Protein AF-A0A927U5L1-F1 (afdb_monomer)

Radius of gyration: 17.07 Å; Cα contacts (8 Å, |Δi|>4): 334; chains: 1; bounding box: 41×48×50 Å

pLDDT: mean 84.65, std 15.91, range [38.69, 98.38]

Structure (mmCIF, N/CA/C/O backbone):
data_AF-A0A927U5L1-F1
#
_entry.id   AF-A0A927U5L1-F1
#
loop_
_atom_site.group_PDB
_atom_site.id
_atom_site.type_symbol
_atom_site.label_atom_id
_atom_site.label_alt_id
_atom_site.label_comp_id
_atom_site.label_asym_id
_atom_site.label_entity_id
_atom_site.label_seq_id
_atom_site.pdbx_PDB_ins_code
_atom_site.Cartn_x
_atom_site.Cartn_y
_atom_site.Cartn_z
_atom_site.occupancy
_atom_site.B_iso_or_equiv
_atom_site.auth_seq_id
_atom_site.auth_comp_id
_atom_site.auth_asym_id
_atom_site.auth_atom_id
_atom_site.pdbx_PDB_model_num
ATOM 1 N N . MET A 1 1 ? -3.281 32.795 28.942 1.00 60.28 1 MET A N 1
ATOM 2 C CA . MET A 1 1 ? -2.723 31.434 29.068 1.00 60.28 1 MET A CA 1
ATOM 3 C C . MET A 1 1 ? -3.018 30.729 27.765 1.00 60.28 1 MET A C 1
ATOM 5 O O . MET A 1 1 ? -4.189 30.581 27.444 1.00 60.28 1 MET A O 1
ATOM 9 N N . GLU A 1 2 ? -1.992 30.402 26.984 1.00 75.38 2 GLU A N 1
ATOM 10 C CA . GLU A 1 2 ? -2.183 29.565 25.798 1.00 75.38 2 GLU A CA 1
ATOM 11 C C . GLU A 1 2 ? -2.487 28.136 26.247 1.00 75.38 2 GLU A C 1
ATOM 13 O O . GLU A 1 2 ? -1.853 27.613 27.165 1.00 75.38 2 GLU A O 1
ATOM 18 N N . ALA A 1 3 ? -3.514 27.534 25.652 1.00 82.12 3 ALA A N 1
ATOM 19 C CA . ALA A 1 3 ? -3.910 26.175 25.974 1.00 82.12 3 ALA A CA 1
ATOM 20 C C . ALA A 1 3 ? -2.865 25.183 25.443 1.00 82.12 3 ALA A C 1
ATOM 22 O O . ALA A 1 3 ? -2.484 25.237 24.272 1.00 82.12 3 ALA A O 1
ATOM 23 N N . LEU A 1 4 ? -2.431 24.255 26.297 1.00 90.06 4 LEU A N 1
ATOM 24 C CA . LEU A 1 4 ? -1.576 23.142 25.897 1.00 90.06 4 LEU A CA 1
ATOM 25 C C . LEU A 1 4 ? -2.364 22.196 24.978 1.00 90.06 4 LEU A C 1
ATOM 27 O O . LEU A 1 4 ? -3.451 21.743 25.340 1.00 90.06 4 LEU A O 1
ATOM 31 N N . LYS A 1 5 ? -1.805 21.863 23.813 1.00 88.25 5 LYS A N 1
ATOM 32 C CA . LYS A 1 5 ? -2.343 20.815 22.936 1.00 88.25 5 LYS A CA 1
ATOM 33 C C . LYS A 1 5 ? -1.712 19.469 23.297 1.00 88.25 5 LYS A C 1
ATOM 35 O O . LYS A 1 5 ? -0.499 19.384 23.459 1.00 88.25 5 LYS A O 1
ATOM 40 N N . ILE A 1 6 ? -2.538 18.432 23.419 1.00 89.75 6 ILE A N 1
ATOM 41 C CA . ILE A 1 6 ? -2.125 17.055 23.724 1.00 89.75 6 ILE A CA 1
ATOM 42 C C . ILE A 1 6 ? -2.652 16.146 22.611 1.00 89.75 6 ILE A C 1
ATOM 44 O O . ILE A 1 6 ? -3.822 16.249 22.250 1.00 89.75 6 ILE A O 1
ATOM 48 N N . THR A 1 7 ? -1.811 15.231 22.130 1.00 86.50 7 THR A N 1
ATOM 49 C CA . THR A 1 7 ? -2.196 14.137 21.226 1.00 86.50 7 THR A CA 1
ATOM 50 C C . THR A 1 7 ? -2.099 12.817 21.984 1.00 86.50 7 THR A C 1
ATOM 52 O O . THR A 1 7 ? -1.142 12.607 22.729 1.00 86.50 7 THR A O 1
ATOM 55 N N . ARG A 1 8 ? -3.090 11.937 21.825 1.00 88.56 8 ARG A N 1
ATOM 56 C CA . ARG A 1 8 ? -3.115 10.600 22.430 1.00 88.56 8 ARG A CA 1
ATOM 57 C C . ARG A 1 8 ? -3.410 9.559 21.361 1.00 88.56 8 ARG A C 1
ATOM 59 O O . ARG A 1 8 ? -4.244 9.810 20.499 1.00 88.56 8 ARG A O 1
ATOM 66 N N . THR A 1 9 ? -2.767 8.407 21.480 1.00 89.31 9 THR A N 1
ATOM 67 C CA . THR A 1 9 ? -3.106 7.196 20.727 1.00 89.31 9 THR A CA 1
ATOM 68 C C . THR A 1 9 ? -4.025 6.337 21.590 1.00 89.31 9 THR A C 1
ATOM 70 O O . THR A 1 9 ? -3.800 6.228 22.798 1.00 89.31 9 THR A O 1
ATOM 73 N N . ILE A 1 10 ? -5.069 5.768 20.990 1.00 90.00 10 ILE A N 1
ATOM 74 C CA . ILE A 1 10 ? -6.035 4.883 21.649 1.00 90.00 10 ILE A CA 1
ATOM 75 C C . ILE A 1 10 ? -6.100 3.597 20.828 1.00 90.00 10 ILE A C 1
ATOM 77 O O . ILE A 1 10 ? -6.181 3.663 19.606 1.00 90.00 10 ILE A O 1
ATOM 81 N N . GLU A 1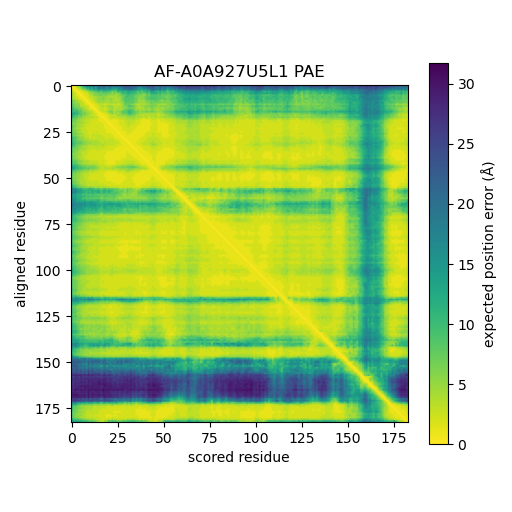 11 ? -6.070 2.448 21.498 1.00 90.00 11 GLU A N 1
ATOM 82 C CA . GLU A 1 11 ? -6.351 1.151 20.882 1.00 90.00 11 GLU A CA 1
ATOM 83 C C . GLU A 1 11 ? -7.800 0.765 21.178 1.00 90.00 11 GLU A C 1
ATOM 85 O O . GLU A 1 11 ? -8.250 0.826 22.326 1.00 90.00 11 GLU A O 1
ATOM 90 N N . GLN A 1 12 ? -8.537 0.386 20.137 1.00 91.00 12 GLN A N 1
ATOM 91 C CA . GLN A 1 12 ? -9.943 0.017 20.224 1.00 91.00 12 GLN A CA 1
ATOM 92 C C . GLN A 1 12 ? -10.221 -1.189 19.326 1.00 91.00 12 GLN A C 1
ATOM 94 O O . GLN A 1 12 ? -9.701 -1.287 18.218 1.00 91.00 12 GLN A O 1
ATOM 99 N N . SER A 1 13 ? -11.081 -2.092 19.795 1.00 89.69 13 SER A N 1
ATOM 100 C CA . SER A 1 13 ? -11.652 -3.144 18.957 1.00 89.69 13 SER A CA 1
ATOM 101 C C . SER A 1 13 ? -12.825 -2.590 18.153 1.00 89.69 13 SER A C 1
ATOM 103 O O . SER A 1 13 ? -13.780 -2.067 18.731 1.00 89.69 13 SER A O 1
ATOM 105 N N . VAL A 1 14 ? -12.753 -2.737 16.836 1.00 88.00 14 VAL A N 1
ATOM 106 C CA . VAL A 1 14 ? -13.857 -2.481 15.904 1.00 88.00 14 VAL A CA 1
ATOM 107 C C . VAL A 1 14 ? -14.355 -3.809 15.349 1.00 88.00 14 VAL A C 1
ATOM 109 O O . VAL A 1 14 ? -13.587 -4.767 15.252 1.00 88.00 14 VAL A O 1
ATOM 112 N N . ASN A 1 15 ? -15.641 -3.887 15.014 1.00 85.12 15 ASN A N 1
ATOM 113 C CA . ASN A 1 15 ? -16.241 -5.110 14.474 1.00 85.12 15 ASN A CA 1
ATOM 114 C C . ASN A 1 15 ? -16.414 -5.042 12.954 1.00 85.12 15 ASN A C 1
ATOM 116 O O . ASN A 1 15 ? -16.667 -6.067 12.322 1.00 85.12 15 ASN A O 1
ATOM 120 N N . ASN A 1 16 ? -16.309 -3.847 12.366 1.00 85.94 16 ASN A N 1
ATOM 121 C CA . ASN A 1 16 ? -16.484 -3.626 10.938 1.00 85.94 16 ASN A CA 1
ATOM 122 C C . ASN A 1 16 ? -15.523 -2.545 10.408 1.00 85.94 16 ASN A C 1
ATOM 124 O O . ASN A 1 16 ? -15.222 -1.575 11.102 1.00 85.94 16 ASN A O 1
ATOM 128 N N . MET A 1 17 ? -15.081 -2.692 9.154 1.00 88.75 17 MET A N 1
ATOM 129 C CA . MET A 1 17 ? -14.211 -1.724 8.472 1.00 88.75 17 MET A CA 1
ATOM 130 C C . MET A 1 17 ? -14.850 -0.332 8.341 1.00 88.75 17 MET A C 1
ATOM 132 O O . MET A 1 17 ? -14.138 0.663 8.372 1.00 88.75 17 MET A O 1
ATOM 136 N N . SER A 1 18 ? -16.179 -0.222 8.274 1.00 88.94 18 SER A N 1
ATOM 137 C CA . SER A 1 18 ? -16.905 1.061 8.253 1.00 88.94 18 SER A CA 1
ATOM 138 C C . SER A 1 18 ? -16.707 1.937 9.489 1.00 88.94 18 SER A C 1
ATOM 140 O O . SER A 1 18 ? -16.914 3.152 9.411 1.00 88.94 18 SER A O 1
ATOM 142 N N . GLU A 1 19 ? -16.276 1.359 10.611 1.00 93.19 19 GLU A N 1
ATOM 143 C CA . GLU A 1 19 ? -15.934 2.114 11.818 1.00 93.19 19 GLU A CA 1
ATOM 144 C C . GLU A 1 19 ? -14.590 2.847 11.683 1.00 93.19 19 GLU A C 1
ATOM 146 O O . GLU A 1 19 ? -14.341 3.791 12.433 1.00 93.19 19 GLU A O 1
ATOM 151 N N . LEU A 1 20 ? -13.752 2.447 10.718 1.00 94.94 20 LEU A N 1
ATOM 152 C CA . LEU A 1 20 ? -12.445 3.047 10.486 1.00 94.94 20 LEU A CA 1
ATOM 153 C C . LEU A 1 20 ? -12.563 4.482 9.969 1.00 94.94 20 LEU A C 1
ATOM 155 O O . LEU A 1 20 ? -13.404 4.821 9.123 1.00 94.94 20 LEU A O 1
ATOM 159 N N . GLN A 1 21 ? -11.650 5.305 10.465 1.00 95.00 21 GLN A N 1
ATOM 160 C CA . GLN A 1 21 ? -11.499 6.713 10.148 1.00 95.00 21 GLN A CA 1
ATOM 161 C C . GLN A 1 21 ? -10.123 6.977 9.544 1.00 95.00 21 GLN A C 1
ATOM 163 O O . GLN A 1 21 ? -9.164 6.227 9.727 1.00 95.00 21 GLN A O 1
ATOM 168 N N . GLN A 1 22 ? -10.019 8.082 8.811 1.00 96.75 22 GLN A N 1
ATOM 169 C CA . GLN A 1 22 ? -8.752 8.523 8.247 1.00 96.75 22 GLN A CA 1
ATOM 170 C C . GLN A 1 22 ? -7.690 8.700 9.342 1.00 96.75 22 GLN A C 1
ATOM 172 O O . GLN A 1 22 ? -7.908 9.401 10.329 1.00 96.75 22 GLN A O 1
ATOM 177 N N . GLY A 1 23 ? -6.521 8.094 9.133 1.00 95.75 23 GLY A N 1
ATOM 178 C CA . GLY A 1 23 ? -5.404 8.092 10.073 1.00 95.75 23 GLY A CA 1
ATOM 179 C C . GLY A 1 23 ? -5.381 6.913 11.048 1.00 95.75 23 GLY A C 1
ATOM 180 O O . GLY A 1 23 ? -4.353 6.733 11.708 1.00 95.75 23 GLY A O 1
ATOM 181 N N . ASP A 1 24 ? -6.440 6.098 11.114 1.00 96.62 24 ASP A N 1
ATOM 182 C CA . ASP A 1 24 ? -6.424 4.854 11.887 1.00 96.62 24 ASP A CA 1
ATOM 183 C C . ASP A 1 24 ? -5.355 3.901 11.353 1.00 96.62 24 ASP A C 1
ATOM 185 O O . ASP A 1 24 ? -5.042 3.878 10.158 1.00 96.62 24 ASP A O 1
ATOM 189 N N . ARG A 1 25 ? -4.788 3.101 12.257 1.00 96.38 25 ARG A N 1
ATOM 190 C CA . ARG A 1 25 ? -3.794 2.080 11.933 1.00 96.38 25 ARG A CA 1
A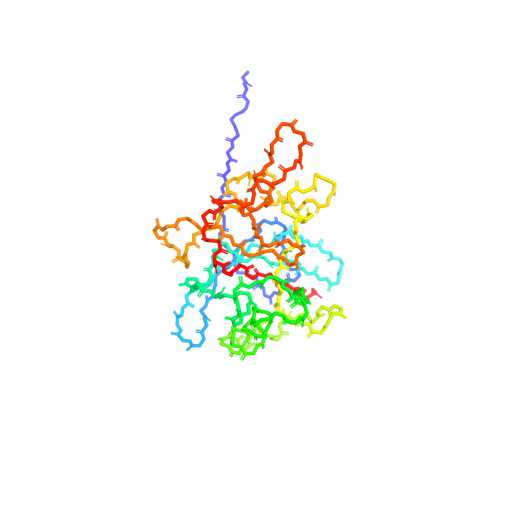TOM 191 C C . ARG A 1 25 ? -4.169 0.761 12.564 1.00 96.38 25 ARG A C 1
ATOM 193 O O . ARG A 1 25 ? -4.617 0.724 13.707 1.00 96.38 25 ARG A O 1
ATOM 200 N N . PHE A 1 26 ? -3.925 -0.315 11.835 1.00 95.81 26 PHE A N 1
ATOM 201 C CA . PHE A 1 26 ? -4.055 -1.662 12.364 1.00 95.81 26 PHE A CA 1
ATOM 202 C C . PHE A 1 26 ? -2.988 -2.565 11.762 1.00 95.81 26 PHE A C 1
ATOM 204 O O . PHE A 1 26 ? -2.537 -2.365 10.631 1.00 95.81 26 PHE A O 1
ATOM 211 N N . ALA A 1 27 ? -2.588 -3.555 12.552 1.00 96.44 27 ALA A N 1
ATOM 212 C CA . ALA A 1 27 ? -1.589 -4.534 12.178 1.00 96.44 27 ALA A CA 1
ATOM 213 C C . ALA A 1 27 ? -2.202 -5.930 12.110 1.00 96.44 27 ALA A C 1
ATOM 215 O O . ALA A 1 27 ? -3.154 -6.250 12.824 1.00 96.44 27 ALA A O 1
ATOM 216 N N . PHE A 1 28 ? -1.638 -6.766 11.253 1.00 96.44 28 PHE A N 1
ATOM 217 C CA . PHE A 1 28 ? -2.031 -8.155 11.086 1.00 96.44 28 PHE A CA 1
ATOM 218 C C . PHE A 1 28 ? -0.833 -8.998 10.666 1.00 96.44 28 PHE A C 1
ATOM 220 O O . PHE A 1 28 ? 0.206 -8.468 10.281 1.00 96.44 28 PHE A O 1
ATOM 227 N N . GLN A 1 29 ? -0.973 -10.317 10.756 1.00 97.69 29 GLN A N 1
ATOM 228 C CA . GLN A 1 29 ? 0.028 -11.249 10.253 1.00 97.69 29 GLN A CA 1
ATOM 229 C C . GLN A 1 29 ? -0.469 -11.914 8.974 1.00 97.69 29 GLN A C 1
ATOM 231 O O . GLN A 1 29 ? -1.656 -12.232 8.861 1.00 97.69 29 GLN A O 1
ATOM 236 N N . ASP A 1 30 ? 0.438 -12.095 8.019 1.00 96.44 30 ASP A N 1
ATOM 237 C CA . ASP A 1 30 ? 0.210 -12.986 6.884 1.00 96.44 30 ASP A CA 1
ATOM 238 C C . ASP A 1 30 ? 0.335 -14.461 7.308 1.00 96.44 30 ASP A C 1
ATOM 240 O O . ASP A 1 30 ? 0.658 -14.778 8.458 1.00 96.44 30 ASP A O 1
ATOM 244 N N . ILE A 1 31 ? 0.040 -15.381 6.388 1.00 96.88 31 ILE A N 1
ATOM 245 C CA . ILE A 1 31 ? 0.106 -16.827 6.655 1.00 96.88 31 ILE A CA 1
ATOM 246 C C . ILE A 1 31 ? 1.526 -17.328 6.958 1.00 96.88 31 ILE A C 1
ATOM 248 O O . ILE A 1 31 ? 1.670 -18.400 7.546 1.00 96.88 31 ILE A O 1
ATOM 252 N N . ASP A 1 32 ? 2.550 -16.558 6.586 1.00 94.19 32 ASP A N 1
ATOM 253 C CA . ASP A 1 32 ? 3.961 -16.866 6.823 1.00 94.19 32 ASP A CA 1
ATOM 254 C C . ASP A 1 32 ? 4.465 -16.271 8.155 1.00 94.19 32 ASP A C 1
ATOM 256 O O . ASP A 1 32 ? 5.597 -16.517 8.574 1.00 94.19 32 ASP A O 1
ATOM 260 N N . GLY A 1 33 ? 3.606 -15.535 8.870 1.00 95.19 33 GLY A N 1
ATOM 261 C CA . GLY A 1 33 ? 3.891 -14.929 10.168 1.00 95.19 33 GLY A CA 1
ATOM 262 C C . GLY A 1 33 ? 4.559 -13.554 10.093 1.00 95.19 33 GLY A C 1
ATOM 263 O O . GLY A 1 33 ? 4.913 -12.998 11.140 1.00 95.19 33 GLY A O 1
ATOM 264 N N . ASN A 1 34 ? 4.715 -12.969 8.901 1.00 94.19 34 ASN A N 1
ATOM 265 C CA . ASN A 1 34 ? 5.222 -11.606 8.773 1.00 94.19 34 ASN A CA 1
ATOM 266 C C . ASN A 1 34 ? 4.150 -10.621 9.226 1.00 94.19 34 ASN A C 1
ATOM 268 O O . ASN A 1 34 ? 2.965 -10.769 8.925 1.00 94.19 34 ASN A O 1
ATOM 272 N N . THR A 1 35 ? 4.571 -9.601 9.970 1.00 96.75 35 THR A N 1
ATOM 273 C CA . THR A 1 35 ? 3.660 -8.553 10.434 1.00 96.75 35 THR A CA 1
ATOM 274 C C . THR A 1 35 ? 3.551 -7.462 9.383 1.00 96.75 35 THR A C 1
ATOM 276 O O . THR A 1 35 ? 4.564 -6.955 8.916 1.00 96.75 35 THR A O 1
ATOM 279 N N . HIS A 1 36 ? 2.319 -7.079 9.080 1.00 96.81 36 HIS A N 1
ATOM 280 C CA . HIS A 1 36 ? 1.945 -5.961 8.227 1.00 96.81 36 HIS A CA 1
ATOM 281 C C . HIS A 1 36 ? 1.202 -4.931 9.074 1.00 96.81 36 HIS A C 1
ATOM 283 O O . HIS A 1 36 ? 0.514 -5.279 10.029 1.00 96.81 36 HIS A O 1
ATOM 289 N N . GLU A 1 37 ? 1.326 -3.658 8.725 1.00 97.56 37 GLU A N 1
ATOM 290 C CA . GLU A 1 37 ? 0.633 -2.537 9.353 1.00 97.56 37 GLU A CA 1
ATOM 291 C C . GLU A 1 37 ? 0.212 -1.603 8.230 1.00 97.56 37 GLU A C 1
ATOM 293 O O . GLU A 1 37 ? 1.018 -1.247 7.363 1.00 97.56 37 GLU A O 1
ATOM 298 N N . VAL A 1 38 ? -1.055 -1.210 8.259 1.00 98.06 38 VAL A N 1
ATOM 299 C CA . VAL A 1 38 ? -1.635 -0.295 7.285 1.00 98.06 38 VAL A CA 1
ATOM 300 C C . VAL A 1 38 ? -2.199 0.930 7.988 1.00 98.06 38 VAL A C 1
ATOM 302 O O . VAL A 1 38 ? -2.631 0.864 9.137 1.00 98.06 38 VAL A O 1
ATOM 305 N N . GLU A 1 39 ? -2.183 2.057 7.287 1.00 98.06 39 GLU A N 1
ATOM 306 C CA . GLU A 1 39 ? -2.835 3.297 7.691 1.00 98.06 39 GLU A CA 1
ATOM 307 C C . GLU A 1 39 ? -4.001 3.589 6.747 1.00 98.06 39 GLU A C 1
ATOM 309 O O . GLU A 1 39 ? -3.866 3.475 5.526 1.00 98.06 39 GLU A O 1
ATOM 314 N N . VAL A 1 40 ? -5.134 4.001 7.309 1.00 98.00 40 VAL A N 1
ATOM 315 C CA . VAL A 1 40 ? -6.288 4.478 6.549 1.00 98.00 40 VAL A CA 1
ATOM 316 C C . VAL A 1 40 ? -5.955 5.838 5.945 1.00 98.00 40 VAL A C 1
ATOM 318 O O . VAL A 1 40 ? -5.917 6.855 6.640 1.00 98.00 40 VAL A O 1
ATOM 321 N N . ALA A 1 41 ? -5.701 5.858 4.641 1.00 97.62 41 ALA A N 1
ATOM 322 C CA . ALA A 1 41 ? -5.309 7.059 3.917 1.00 97.62 41 ALA A CA 1
ATOM 323 C C . ALA A 1 41 ? -6.511 7.944 3.576 1.00 97.62 41 ALA A C 1
ATOM 325 O O . ALA A 1 41 ? -6.414 9.162 3.727 1.00 97.62 41 ALA A O 1
ATOM 326 N N . THR A 1 42 ? -7.630 7.338 3.169 1.00 96.81 42 THR A N 1
ATOM 327 C CA . THR A 1 42 ? -8.881 8.027 2.812 1.00 96.81 42 THR A CA 1
ATOM 328 C C . THR A 1 42 ? -10.078 7.135 3.124 1.00 96.81 42 THR A C 1
ATOM 330 O O . THR A 1 42 ? -10.001 5.913 2.998 1.00 96.81 42 THR A O 1
ATOM 333 N N . VAL A 1 43 ? -11.191 7.758 3.504 1.00 96.50 43 VAL A N 1
ATOM 334 C CA . VAL A 1 43 ? -12.495 7.114 3.670 1.00 96.50 43 VAL A CA 1
ATOM 335 C C . VAL A 1 43 ? -13.467 7.736 2.671 1.00 96.50 43 VAL A C 1
ATOM 337 O O . VAL A 1 43 ? -13.685 8.945 2.712 1.00 96.50 43 VAL A O 1
ATOM 340 N N . GLU A 1 44 ? -14.041 6.915 1.799 1.00 93.50 44 GLU A N 1
ATOM 341 C CA . GLU A 1 44 ? -15.096 7.288 0.854 1.00 93.50 44 GLU A CA 1
ATOM 342 C C . GLU A 1 44 ? -16.395 6.537 1.191 1.00 93.50 44 GLU A C 1
ATOM 344 O O . GLU A 1 44 ? -16.421 5.695 2.093 1.00 93.50 44 GLU A O 1
ATOM 349 N N . ASP A 1 45 ? -17.484 6.848 0.483 1.00 89.44 45 ASP A N 1
ATOM 350 C CA . ASP A 1 45 ? -18.814 6.297 0.779 1.00 89.44 45 ASP A CA 1
ATOM 351 C C . ASP A 1 45 ? -18.854 4.760 0.666 1.00 89.44 45 ASP A C 1
ATOM 353 O O . ASP A 1 45 ? -19.399 4.098 1.548 1.00 89.44 45 ASP A O 1
ATOM 357 N N . ASP A 1 46 ? -18.216 4.197 -0.367 1.00 91.31 46 ASP A N 1
ATOM 358 C CA . ASP A 1 46 ? -18.273 2.760 -0.691 1.00 91.31 46 ASP A CA 1
ATOM 359 C C . ASP A 1 46 ? -16.952 2.011 -0.446 1.00 91.31 46 ASP A C 1
ATOM 361 O O . ASP A 1 46 ? -16.865 0.795 -0.659 1.00 91.31 46 ASP A O 1
ATOM 365 N N . CYS A 1 47 ? -15.880 2.722 -0.093 1.00 94.62 47 CYS A N 1
ATOM 366 C CA . CYS A 1 47 ? -14.576 2.107 0.110 1.00 94.62 47 CYS A CA 1
ATOM 367 C C . CYS A 1 47 ? -13.664 2.907 1.036 1.00 94.62 47 CYS A C 1
ATOM 369 O O . CYS A 1 47 ? -13.857 4.090 1.311 1.00 94.62 47 CYS A O 1
ATOM 371 N N . ILE A 1 48 ? -12.632 2.227 1.517 1.00 97.50 48 ILE A N 1
ATOM 372 C CA . ILE A 1 48 ? -11.590 2.798 2.361 1.00 97.50 48 ILE A CA 1
ATOM 373 C C . ILE A 1 48 ? -10.249 2.491 1.707 1.00 97.50 48 ILE A C 1
ATOM 375 O O . ILE A 1 48 ? -9.934 1.329 1.465 1.00 97.50 48 ILE A O 1
ATOM 379 N N . LEU A 1 49 ? -9.448 3.517 1.429 1.00 97.94 49 LEU A N 1
ATOM 380 C CA . LEU A 1 49 ? -8.084 3.325 0.947 1.00 97.94 49 LEU A CA 1
ATOM 381 C C . LEU A 1 49 ? -7.159 3.119 2.143 1.00 97.94 49 LEU A C 1
ATOM 383 O O . LEU A 1 49 ? -7.014 4.019 2.974 1.00 97.94 49 LEU A O 1
ATOM 387 N N . VAL A 1 50 ? -6.492 1.969 2.194 1.00 98.38 50 VAL A N 1
ATOM 388 C CA . VAL A 1 50 ? -5.425 1.701 3.162 1.00 98.38 50 VAL A CA 1
ATOM 389 C C . VAL A 1 50 ? -4.078 1.585 2.461 1.00 98.38 50 VAL A C 1
ATOM 391 O O . VAL A 1 50 ? -3.979 1.094 1.335 1.00 98.38 50 VAL A O 1
ATOM 394 N N . VAL A 1 51 ? -3.030 2.059 3.129 1.00 98.38 51 VAL A N 1
ATOM 395 C CA . VAL A 1 51 ? -1.655 2.084 2.617 1.00 98.38 51 VAL A CA 1
ATOM 396 C C . VAL A 1 51 ? -0.740 1.459 3.657 1.00 98.38 51 VAL A C 1
ATOM 398 O O . VAL A 1 51 ? -0.796 1.829 4.830 1.00 98.38 51 VAL A O 1
ATOM 401 N N . TRP A 1 52 ? 0.137 0.546 3.241 1.00 97.62 52 TRP A N 1
ATOM 402 C CA . TRP A 1 52 ? 1.113 -0.065 4.143 1.00 97.62 52 TRP A CA 1
ATOM 403 C C . TRP A 1 52 ? 2.015 1.011 4.746 1.00 97.62 52 TRP A C 1
ATOM 405 O O . TRP A 1 52 ? 2.348 2.003 4.093 1.00 97.62 52 TRP A O 1
ATOM 415 N N . THR A 1 53 ? 2.429 0.861 6.000 1.00 96.06 53 THR A N 1
ATOM 416 C CA . THR A 1 53 ? 3.311 1.845 6.656 1.00 96.06 53 THR A CA 1
ATOM 417 C C . THR A 1 53 ? 4.792 1.635 6.329 1.00 96.06 53 THR A C 1
ATOM 419 O O . THR A 1 53 ? 5.607 2.534 6.539 1.00 96.06 53 THR A O 1
ATOM 422 N N . HIS A 1 54 ? 5.121 0.486 5.744 1.00 94.31 54 HIS A N 1
ATOM 423 C CA . HIS A 1 54 ? 6.458 0.017 5.389 1.00 94.31 54 HIS A CA 1
ATOM 424 C C . HIS A 1 54 ? 6.459 -0.624 3.992 1.00 94.31 54 HIS A C 1
ATOM 426 O O . HIS A 1 54 ? 5.400 -0.874 3.414 1.00 94.31 54 HIS A O 1
ATOM 432 N N . THR A 1 55 ? 7.645 -0.864 3.434 1.00 93.56 55 THR A N 1
ATOM 433 C CA . THR A 1 55 ? 7.809 -1.710 2.245 1.00 93.56 55 THR A CA 1
ATOM 434 C C . THR A 1 55 ? 7.807 -3.180 2.659 1.00 93.56 55 THR A C 1
ATOM 436 O O . THR A 1 55 ? 8.056 -3.494 3.820 1.00 93.56 55 THR A O 1
ATOM 439 N N . LEU A 1 56 ? 7.551 -4.097 1.729 1.00 90.88 56 LEU A N 1
ATOM 440 C CA . LEU A 1 56 ? 7.478 -5.538 2.009 1.00 90.88 56 LEU A CA 1
ATOM 441 C C . LEU A 1 56 ? 8.827 -6.190 2.385 1.00 90.88 56 LEU A C 1
ATOM 443 O O . LEU A 1 56 ? 8.858 -7.379 2.675 1.00 90.88 56 LEU A O 1
ATOM 447 N N . GLY A 1 57 ? 9.924 -5.426 2.435 1.00 77.12 57 GLY A N 1
ATOM 448 C CA . GLY A 1 57 ? 11.242 -5.915 2.860 1.00 77.12 57 GLY A CA 1
ATOM 449 C C . GLY A 1 57 ? 11.993 -6.740 1.812 1.00 77.12 57 GLY A C 1
ATOM 450 O O . GLY A 1 57 ? 13.032 -7.313 2.122 1.00 77.12 57 GLY A O 1
ATOM 451 N N . GLU A 1 58 ? 11.473 -6.801 0.585 1.00 75.50 58 GLU A N 1
ATOM 452 C CA . GLU A 1 58 ? 12.126 -7.421 -0.564 1.00 75.50 58 GLU A CA 1
ATOM 453 C C . GLU A 1 58 ? 12.292 -6.395 -1.687 1.00 75.50 58 GLU A C 1
ATOM 455 O O . GLU A 1 58 ? 11.347 -5.684 -2.046 1.00 75.50 58 GLU A O 1
ATOM 460 N N . ASP A 1 59 ? 13.496 -6.362 -2.257 1.00 77.38 59 ASP A N 1
ATOM 461 C CA . ASP A 1 59 ? 13.808 -5.589 -3.452 1.00 77.38 59 ASP A CA 1
ATOM 462 C C . ASP A 1 59 ? 13.310 -6.345 -4.685 1.00 77.38 59 ASP A C 1
ATOM 464 O O . ASP A 1 59 ? 13.883 -7.361 -5.088 1.00 77.38 59 ASP A O 1
ATOM 468 N N . ILE A 1 60 ? 12.248 -5.835 -5.306 1.00 78.62 60 ILE A N 1
ATOM 469 C CA . ILE A 1 60 ? 11.670 -6.424 -6.517 1.00 78.62 60 ILE A CA 1
ATOM 470 C C . ILE A 1 60 ? 11.957 -5.501 -7.696 1.00 78.62 60 ILE A C 1
ATOM 472 O O . ILE A 1 60 ? 11.616 -4.319 -7.672 1.00 78.62 60 ILE A O 1
ATOM 476 N N . ALA A 1 61 ? 12.590 -6.024 -8.745 1.00 80.56 61 ALA A N 1
ATOM 477 C CA . ALA A 1 61 ? 12.783 -5.274 -9.981 1.00 80.56 61 ALA A CA 1
ATOM 478 C C . ALA A 1 61 ? 11.437 -5.037 -10.689 1.00 80.56 61 ALA A C 1
ATOM 480 O O . ALA A 1 61 ? 10.515 -5.840 -10.586 1.00 80.56 61 ALA A O 1
ATOM 481 N N . TRP A 1 62 ? 11.324 -3.936 -11.436 1.00 80.94 62 TRP A N 1
ATOM 482 C CA . TRP A 1 62 ? 10.094 -3.617 -12.170 1.00 80.94 62 TRP A CA 1
ATOM 483 C C . TRP A 1 62 ? 9.751 -4.649 -13.253 1.00 80.94 62 TRP A C 1
ATOM 485 O O . TRP A 1 62 ? 8.579 -4.966 -13.459 1.00 80.94 62 TRP A O 1
ATOM 495 N N . ASN A 1 63 ? 10.776 -5.136 -13.951 1.00 77.44 63 ASN A N 1
ATOM 496 C CA . ASN A 1 63 ? 10.729 -6.244 -14.898 1.00 77.44 63 ASN A CA 1
ATOM 497 C C . ASN A 1 63 ? 12.110 -6.925 -14.980 1.00 77.44 63 ASN A C 1
ATOM 499 O O . ASN A 1 63 ? 13.078 -6.401 -14.417 1.00 77.44 63 ASN A O 1
ATOM 503 N N . GLU A 1 64 ? 12.218 -8.044 -15.707 1.00 74.75 64 GLU A N 1
ATOM 504 C CA . GLU A 1 64 ? 13.478 -8.787 -15.931 1.00 74.75 64 GLU A CA 1
ATOM 505 C C . GLU A 1 64 ? 14.653 -7.902 -16.398 1.00 74.75 64 GLU A C 1
ATOM 507 O O . GLU A 1 64 ? 15.792 -8.102 -15.973 1.00 74.75 64 GLU A O 1
ATOM 512 N N . ASP A 1 65 ? 14.380 -6.889 -17.226 1.00 70.38 65 ASP A N 1
ATOM 513 C CA . ASP A 1 65 ? 15.386 -5.960 -17.758 1.00 70.38 65 ASP A CA 1
ATOM 514 C C . ASP A 1 65 ? 15.716 -4.798 -16.795 1.00 70.38 65 ASP A C 1
ATOM 516 O O . ASP A 1 65 ? 16.560 -3.949 -17.094 1.00 70.38 65 ASP A O 1
ATOM 520 N N . GLY A 1 66 ? 15.031 -4.711 -15.650 1.00 67.00 66 GLY A N 1
ATOM 521 C CA . GLY A 1 66 ? 15.178 -3.634 -14.668 1.00 67.00 66 GLY A CA 1
ATOM 522 C C . GLY A 1 66 ? 14.705 -2.261 -15.161 1.00 67.00 66 GLY A C 1
ATOM 523 O O . GLY A 1 66 ? 15.115 -1.232 -14.621 1.00 67.00 66 GLY A O 1
ATOM 524 N N . THR A 1 67 ? 13.863 -2.216 -16.196 1.00 68.44 67 THR A N 1
ATOM 525 C CA . THR A 1 67 ? 13.317 -0.982 -16.784 1.00 68.44 67 THR A CA 1
ATOM 526 C C . THR A 1 67 ? 11.857 -0.779 -16.389 1.00 68.44 67 THR A C 1
ATOM 528 O O . THR A 1 67 ? 11.191 -1.709 -15.965 1.00 68.44 67 THR A O 1
ATOM 531 N N . THR A 1 68 ? 11.302 0.418 -16.591 1.00 69.94 68 THR A N 1
ATOM 532 C CA . THR A 1 68 ? 9.853 0.657 -16.422 1.00 69.94 68 THR A CA 1
ATOM 533 C C . THR A 1 68 ? 9.057 0.526 -17.723 1.00 69.94 68 THR A C 1
ATOM 535 O O . THR A 1 68 ? 7.923 1.002 -17.836 1.00 69.94 68 THR A O 1
ATOM 538 N N . ALA A 1 69 ? 9.658 -0.108 -18.736 1.00 71.50 69 ALA A N 1
ATOM 539 C CA . ALA A 1 69 ? 9.022 -0.333 -20.025 1.00 71.50 69 ALA A CA 1
ATOM 540 C C . ALA A 1 69 ? 7.724 -1.141 -19.859 1.00 71.50 69 ALA A C 1
ATOM 542 O O . ALA A 1 69 ? 7.657 -2.082 -19.075 1.00 71.50 69 ALA A O 1
ATOM 543 N N . GLY A 1 70 ? 6.678 -0.743 -20.588 1.00 74.31 70 GLY A N 1
ATOM 544 C CA . GLY A 1 70 ? 5.352 -1.365 -20.503 1.00 74.31 70 GLY A CA 1
ATOM 545 C C . GLY A 1 70 ? 4.453 -0.828 -19.382 1.00 74.31 70 GLY A C 1
ATOM 546 O O . GLY A 1 70 ? 3.252 -1.099 -19.411 1.00 74.31 70 GLY A O 1
ATOM 547 N N . GLY A 1 71 ? 4.984 -0.021 -18.456 1.00 83.00 71 GLY A N 1
ATOM 548 C CA . GLY A 1 71 ? 4.213 0.571 -17.358 1.00 83.00 71 GLY A CA 1
ATOM 549 C C . GLY A 1 71 ? 3.722 -0.454 -16.330 1.00 83.00 71 GLY A C 1
ATOM 550 O O . GLY A 1 71 ? 4.049 -1.636 -16.403 1.00 83.00 71 GLY A O 1
ATOM 551 N N . TYR A 1 72 ? 2.942 0.007 -15.346 1.00 87.38 72 TYR A N 1
ATOM 552 C CA . TYR A 1 72 ? 2.570 -0.813 -14.185 1.00 87.38 72 TYR A CA 1
ATOM 553 C C . TYR A 1 72 ? 1.754 -2.052 -14.564 1.00 87.38 72 TYR A C 1
ATOM 555 O O . TYR A 1 72 ? 2.004 -3.140 -14.049 1.00 87.38 72 TYR A O 1
ATOM 563 N N . LEU A 1 73 ? 0.827 -1.917 -15.515 1.00 88.50 73 LEU A N 1
ATOM 564 C CA . LEU A 1 73 ? -0.064 -3.012 -15.911 1.00 88.50 73 LEU A CA 1
ATOM 565 C C . LEU A 1 73 ? 0.673 -4.241 -16.462 1.00 88.50 73 LEU A C 1
ATOM 567 O O . LEU A 1 73 ? 0.141 -5.346 -16.358 1.00 88.50 73 LEU A O 1
ATOM 571 N N . ASN A 1 74 ? 1.880 -4.044 -17.001 1.00 86.00 74 ASN A N 1
ATOM 572 C CA . ASN A 1 74 ? 2.747 -5.091 -17.545 1.00 86.00 74 ASN A CA 1
ATOM 573 C C . ASN A 1 74 ? 4.007 -5.318 -16.687 1.00 86.00 74 ASN A C 1
ATOM 575 O O . ASN A 1 74 ? 4.983 -5.869 -17.185 1.00 86.00 74 ASN A O 1
ATOM 579 N N . SER A 1 75 ? 4.023 -4.826 -15.444 1.00 87.31 75 SER A N 1
ATOM 580 C CA . SER A 1 75 ? 5.175 -4.947 -14.545 1.00 87.31 75 SER A CA 1
ATOM 581 C C . SER A 1 75 ? 5.144 -6.249 -13.750 1.00 87.31 75 SER A C 1
ATOM 583 O O . SER A 1 75 ? 4.075 -6.706 -13.329 1.00 87.31 75 SER A O 1
ATOM 585 N N . ASP A 1 76 ? 6.328 -6.768 -13.435 1.00 89.94 76 ASP A N 1
ATOM 586 C CA . ASP A 1 76 ? 6.490 -7.912 -12.535 1.00 89.94 76 ASP A CA 1
ATOM 587 C C . ASP A 1 76 ? 6.055 -7.543 -11.110 1.00 89.94 76 ASP A C 1
ATOM 589 O O . ASP A 1 76 ? 5.591 -8.394 -10.356 1.00 89.94 76 ASP A O 1
ATOM 593 N N . ILE A 1 77 ? 6.100 -6.255 -10.747 1.00 90.50 77 ILE A N 1
ATOM 594 C CA . ILE A 1 77 ? 5.603 -5.768 -9.454 1.00 90.50 77 ILE A CA 1
ATOM 595 C C . ILE A 1 77 ? 4.089 -5.956 -9.334 1.00 90.50 77 ILE A C 1
ATOM 597 O O . ILE A 1 77 ? 3.604 -6.373 -8.282 1.00 90.50 77 ILE A O 1
ATOM 601 N N . ARG A 1 78 ? 3.315 -5.666 -10.390 1.00 93.56 78 ARG A N 1
ATOM 602 C CA . ARG A 1 78 ? 1.862 -5.901 -10.378 1.00 93.56 78 ARG A CA 1
ATOM 603 C C . ARG A 1 78 ? 1.555 -7.381 -10.177 1.00 93.56 78 ARG A C 1
ATOM 605 O O . ARG A 1 78 ? 0.665 -7.711 -9.388 1.00 93.56 78 ARG A O 1
ATOM 612 N N . GLN A 1 79 ? 2.304 -8.248 -10.857 1.00 93.81 79 GLN A N 1
ATOM 613 C CA . GLN A 1 79 ? 2.183 -9.691 -10.697 1.00 93.81 79 GLN A CA 1
ATOM 614 C C . GLN A 1 79 ? 2.557 -10.123 -9.275 1.00 93.81 79 GLN A C 1
ATOM 616 O O . GLN A 1 79 ? 1.776 -10.809 -8.626 1.00 93.81 79 GLN A O 1
ATOM 621 N N . TYR A 1 80 ? 3.694 -9.668 -8.749 1.00 94.25 80 TYR A N 1
ATOM 622 C CA . TYR A 1 80 ? 4.136 -9.948 -7.384 1.00 94.25 80 TYR A CA 1
ATOM 623 C C . TYR A 1 80 ? 3.074 -9.551 -6.350 1.00 94.25 80 TYR A C 1
ATOM 625 O O . TYR A 1 80 ? 2.678 -10.363 -5.514 1.00 94.25 80 TYR A O 1
ATOM 633 N N . LEU A 1 81 ? 2.528 -8.339 -6.459 1.00 96.75 81 LEU A N 1
ATOM 634 C CA . LEU A 1 81 ? 1.475 -7.852 -5.572 1.00 96.75 81 LEU A CA 1
ATOM 635 C C . LEU A 1 81 ? 0.232 -8.758 -5.587 1.00 96.75 81 LEU A C 1
ATOM 637 O O . LEU A 1 81 ? -0.262 -9.145 -4.530 1.00 96.75 81 LEU A O 1
ATOM 641 N N . ASN A 1 82 ? -0.272 -9.126 -6.764 1.00 97.69 82 ASN A N 1
ATOM 642 C CA . ASN A 1 82 ? -1.572 -9.798 -6.878 1.00 97.69 82 ASN A CA 1
ATOM 643 C C . ASN A 1 82 ? -1.494 -11.334 -6.883 1.00 97.69 82 ASN A C 1
ATOM 645 O O . ASN A 1 82 ? -2.466 -12.006 -6.539 1.00 97.69 82 ASN A O 1
ATOM 649 N N . GLU A 1 83 ? -0.348 -11.915 -7.236 1.00 95.88 83 GLU A N 1
ATOM 650 C CA . GLU A 1 83 ? -0.163 -13.367 -7.332 1.00 95.88 83 GLU A CA 1
ATOM 651 C C . GLU A 1 83 ? 0.708 -13.963 -6.228 1.00 95.88 83 GLU A C 1
ATOM 653 O O . GLU A 1 83 ? 0.626 -15.178 -6.018 1.00 95.88 83 GLU A O 1
ATOM 658 N N . VAL A 1 84 ? 1.504 -13.144 -5.534 1.00 95.19 84 VAL A N 1
ATOM 659 C CA . VAL A 1 84 ? 2.354 -13.569 -4.414 1.00 95.19 84 VAL A CA 1
ATOM 660 C C . VAL A 1 84 ? 1.828 -12.957 -3.122 1.00 95.19 84 VAL A C 1
ATOM 662 O O . VAL A 1 84 ? 1.230 -13.671 -2.321 1.00 95.19 84 VAL A O 1
ATOM 665 N N . VAL A 1 85 ? 1.944 -11.636 -2.961 1.00 96.81 85 VAL A N 1
ATOM 666 C CA . VAL A 1 85 ? 1.624 -10.937 -1.703 1.00 96.81 85 VAL A CA 1
ATOM 667 C C . VAL A 1 85 ? 0.157 -11.110 -1.326 1.00 96.81 85 VAL A C 1
ATOM 669 O O . VAL A 1 85 ? -0.156 -11.515 -0.214 1.00 96.81 85 VAL A O 1
ATOM 672 N N . TYR A 1 86 ? -0.770 -10.877 -2.258 1.00 98.00 86 TYR A N 1
ATOM 673 C CA . TYR A 1 86 ? -2.198 -11.040 -1.980 1.00 98.00 86 TYR A CA 1
ATOM 674 C C . TYR A 1 86 ? -2.547 -12.452 -1.485 1.00 98.00 86 TYR A C 1
ATOM 676 O O . TYR A 1 86 ? -3.411 -12.604 -0.625 1.00 98.00 86 TYR A O 1
ATOM 684 N N . LYS A 1 87 ? -1.866 -13.494 -1.981 1.00 97.31 87 LYS A N 1
ATOM 685 C CA . LYS A 1 87 ? -2.154 -14.881 -1.585 1.00 97.31 87 LYS A CA 1
ATOM 686 C C . LYS A 1 87 ? -1.695 -15.204 -0.165 1.00 97.31 87 LYS A C 1
ATOM 688 O O . LYS A 1 87 ? -2.285 -16.101 0.437 1.00 97.31 87 LYS A O 1
ATOM 693 N N . THR A 1 88 ? -0.699 -14.491 0.363 1.00 97.50 88 THR A N 1
ATOM 694 C CA . THR A 1 88 ? -0.227 -14.685 1.740 1.00 97.50 88 THR A CA 1
ATOM 695 C C . THR A 1 88 ? -1.084 -13.943 2.762 1.00 97.50 88 THR A C 1
ATOM 697 O O . THR A 1 88 ? -1.069 -14.292 3.941 1.00 97.50 88 THR A O 1
ATOM 700 N N . LEU A 1 89 ? -1.892 -12.964 2.337 1.00 98.12 89 LEU A N 1
ATOM 701 C CA . LEU A 1 89 ? -2.776 -12.228 3.239 1.00 98.12 89 LEU A CA 1
ATOM 702 C C . LEU A 1 89 ? -3.787 -13.156 3.940 1.00 98.12 89 LEU A C 1
ATOM 704 O O . LEU A 1 89 ? -4.288 -14.115 3.331 1.00 98.12 89 LEU A O 1
ATOM 708 N N . PRO A 1 90 ? -4.136 -12.858 5.205 1.00 97.69 90 PRO A N 1
ATOM 709 C CA . PRO A 1 90 ? -5.097 -13.659 5.947 1.00 97.69 90 PRO A CA 1
ATOM 710 C C . PRO A 1 90 ? -6.492 -13.565 5.314 1.00 97.69 90 PRO A C 1
ATOM 712 O O . PRO A 1 90 ? -6.877 -12.525 4.777 1.00 97.69 90 PRO A O 1
ATOM 715 N N . ASP A 1 91 ? -7.265 -14.652 5.395 1.00 97.56 91 ASP A N 1
ATOM 716 C CA . ASP A 1 91 ? -8.564 -14.776 4.712 1.00 97.56 91 ASP A CA 1
ATOM 717 C C . ASP A 1 91 ? -9.530 -13.644 5.062 1.00 97.56 91 ASP A C 1
ATOM 719 O O . ASP A 1 91 ? -10.069 -13.011 4.160 1.00 97.56 91 ASP A O 1
ATOM 723 N N . TRP A 1 92 ? -9.644 -13.300 6.348 1.00 94.50 92 TRP A N 1
ATOM 724 C CA . TRP A 1 92 ? -10.513 -12.209 6.799 1.00 94.50 92 TRP A CA 1
ATOM 725 C C . TRP A 1 92 ? -10.170 -10.862 6.148 1.00 94.50 92 TRP A C 1
ATOM 727 O O . TRP A 1 92 ? -11.055 -10.037 5.957 1.00 94.50 92 TRP A O 1
ATOM 737 N N . PHE A 1 93 ? -8.898 -10.617 5.818 1.00 96.56 93 PHE A N 1
ATOM 738 C CA . PHE A 1 93 ? -8.471 -9.368 5.194 1.00 96.56 93 PHE A CA 1
ATOM 739 C C . PHE A 1 93 ? -8.670 -9.422 3.679 1.00 96.56 93 PHE A C 1
ATOM 741 O O . PHE A 1 93 ? -9.110 -8.451 3.077 1.00 96.56 93 PHE A O 1
ATOM 748 N N . LYS A 1 94 ? -8.442 -10.578 3.046 1.00 97.44 94 LYS A N 1
ATOM 749 C CA . LYS A 1 94 ? -8.775 -10.771 1.624 1.00 97.44 94 LYS A CA 1
ATOM 750 C C . LYS A 1 94 ? -10.268 -10.594 1.360 1.00 97.44 94 LYS A C 1
ATOM 752 O O . LYS A 1 94 ? -10.627 -10.010 0.344 1.00 97.44 94 LYS A O 1
ATOM 757 N N . GLU A 1 95 ? -11.112 -11.058 2.279 1.00 95.94 95 GLU A N 1
ATOM 758 C CA . GLU A 1 95 ? -12.571 -10.920 2.221 1.00 95.94 95 GLU A CA 1
ATOM 759 C C . GLU A 1 95 ? -13.051 -9.467 2.312 1.00 95.94 95 GLU A C 1
ATOM 761 O O . GLU A 1 95 ? -14.170 -9.187 1.892 1.00 95.94 95 GLU A O 1
ATOM 766 N N . THR A 1 96 ? -12.236 -8.539 2.824 1.00 96.06 96 THR A N 1
ATOM 767 C CA . THR A 1 96 ? -12.584 -7.112 2.869 1.00 96.06 96 THR A CA 1
ATOM 768 C C . THR A 1 96 ? -12.038 -6.325 1.687 1.00 96.06 96 THR A C 1
ATOM 770 O O . THR A 1 96 ? -12.514 -5.218 1.451 1.00 96.06 96 THR A O 1
ATOM 773 N N . ILE A 1 97 ? -11.083 -6.856 0.919 1.00 97.50 97 ILE A N 1
ATOM 774 C CA . ILE A 1 97 ? -10.487 -6.133 -0.208 1.00 97.50 97 ILE A CA 1
ATOM 775 C C . ILE A 1 97 ? -11.458 -6.081 -1.395 1.00 97.50 97 ILE A C 1
ATOM 777 O O . ILE A 1 97 ? -11.954 -7.094 -1.884 1.00 97.50 97 ILE A O 1
ATOM 781 N N . LYS A 1 98 ? -11.667 -4.869 -1.906 1.00 96.38 98 LYS A N 1
ATOM 782 C CA . LYS A 1 98 ? -12.366 -4.570 -3.154 1.00 96.38 98 LYS A CA 1
ATOM 783 C C . LYS A 1 98 ? -11.346 -4.467 -4.287 1.00 96.38 98 LYS A C 1
ATOM 785 O O . LYS A 1 98 ? -10.381 -3.715 -4.174 1.00 96.38 98 LYS A O 1
ATOM 790 N N . GLN A 1 99 ? -11.590 -5.169 -5.393 1.00 97.00 99 GLN A N 1
ATOM 791 C CA . GLN A 1 99 ? -10.787 -4.997 -6.607 1.00 97.00 99 GLN A CA 1
ATOM 792 C C . GLN A 1 99 ? -10.948 -3.581 -7.172 1.00 97.00 99 GLN A C 1
ATOM 794 O O . GLN A 1 99 ? -12.051 -3.023 -7.177 1.00 97.00 99 GLN A O 1
ATOM 799 N N . ASP A 1 100 ? -9.853 -3.009 -7.663 1.00 94.38 100 ASP A N 1
ATOM 800 C CA . ASP A 1 100 ? -9.876 -1.722 -8.349 1.00 94.38 100 ASP A CA 1
ATOM 801 C C . ASP A 1 100 ? -10.411 -1.835 -9.793 1.00 94.38 100 ASP A C 1
ATOM 803 O O . ASP A 1 100 ? -10.849 -2.893 -10.254 1.00 94.38 100 ASP A O 1
ATOM 807 N N . SER A 1 101 ? -10.392 -0.725 -10.535 1.00 93.00 101 SER A N 1
ATOM 808 C CA . SER A 1 101 ? -10.862 -0.678 -11.926 1.00 93.00 101 SER A CA 1
ATOM 809 C C . SER A 1 101 ? -10.038 -1.527 -12.904 1.00 93.00 101 SER A C 1
ATOM 811 O O . SER A 1 101 ? -10.534 -1.832 -13.989 1.00 93.00 101 SER A O 1
ATOM 813 N N . ASN A 1 102 ? -8.815 -1.920 -12.541 1.00 92.94 102 ASN A N 1
ATOM 814 C CA . ASN A 1 102 ? -7.964 -2.823 -13.316 1.00 92.94 102 ASN A CA 1
ATOM 815 C C . ASN A 1 102 ? -8.147 -4.295 -12.907 1.00 92.94 102 ASN A C 1
ATOM 817 O O . ASN A 1 102 ? -7.546 -5.179 -13.521 1.00 92.94 102 ASN A O 1
ATOM 821 N N . GLY A 1 103 ? -8.984 -4.568 -11.900 1.00 96.00 103 GLY A N 1
ATOM 822 C CA . GLY A 1 103 ? -9.157 -5.893 -11.314 1.00 96.00 103 GLY A CA 1
ATOM 823 C C . GLY A 1 103 ? -8.064 -6.261 -10.307 1.00 96.00 103 GLY A C 1
ATOM 824 O O . GLY A 1 103 ? -7.979 -7.428 -9.919 1.00 96.00 103 GLY A O 1
ATOM 825 N N . ASP A 1 104 ? -7.240 -5.303 -9.881 1.00 97.56 104 ASP A N 1
ATOM 826 C CA . ASP A 1 104 ? -6.152 -5.545 -8.939 1.00 97.56 104 ASP A CA 1
ATOM 827 C C . ASP A 1 104 ? -6.677 -5.489 -7.499 1.00 97.56 104 ASP A C 1
ATOM 829 O O . ASP A 1 104 ? -7.476 -4.623 -7.137 1.00 97.56 104 ASP A O 1
ATOM 833 N N . TYR A 1 105 ? -6.227 -6.425 -6.665 1.00 98.31 105 TYR A N 1
ATOM 834 C CA . TYR A 1 105 ? -6.498 -6.424 -5.227 1.00 98.31 105 TYR A CA 1
ATOM 835 C C . TYR A 1 105 ? -5.532 -5.496 -4.489 1.00 98.31 105 TYR A C 1
ATOM 837 O O . TYR A 1 105 ? -5.931 -4.763 -3.586 1.00 98.31 105 TYR A O 1
ATOM 845 N N . LEU A 1 106 ? -4.255 -5.532 -4.878 1.00 98.25 106 LEU A N 1
ATOM 846 C CA . LEU A 1 106 ? -3.192 -4.690 -4.339 1.00 98.25 106 LEU A CA 1
ATOM 847 C C . LEU A 1 106 ? -2.568 -3.874 -5.472 1.00 98.25 106 LEU A C 1
ATOM 849 O O . LEU A 1 106 ? -2.304 -4.407 -6.552 1.00 98.25 106 LEU A O 1
ATOM 853 N N . ARG A 1 107 ? -2.264 -2.602 -5.202 1.00 96.75 107 ARG A N 1
ATOM 854 C CA . ARG A 1 107 ? -1.642 -1.692 -6.170 1.00 96.75 107 ARG A CA 1
ATOM 855 C C . ARG A 1 107 ? -0.510 -0.866 -5.576 1.00 96.75 107 ARG A C 1
ATOM 857 O O . ARG A 1 107 ? -0.370 -0.756 -4.358 1.00 96.75 107 ARG A O 1
ATOM 864 N N . LEU A 1 108 ? 0.265 -0.243 -6.458 1.00 94.75 108 LEU A N 1
ATOM 865 C CA . LEU A 1 108 ? 1.138 0.867 -6.090 1.00 94.75 108 LEU A CA 1
ATOM 866 C C . LEU A 1 108 ? 0.352 2.185 -6.084 1.00 94.75 108 LEU A C 1
ATOM 868 O O . LEU A 1 108 ? -0.625 2.361 -6.819 1.00 94.75 108 LEU A O 1
ATOM 872 N N . LEU A 1 109 ? 0.807 3.128 -5.265 1.00 94.69 109 LEU A N 1
ATOM 873 C CA . LEU A 1 109 ? 0.351 4.514 -5.343 1.00 94.69 109 LEU A CA 1
ATOM 874 C C . LEU A 1 109 ? 1.004 5.227 -6.531 1.00 94.69 109 LEU A C 1
ATOM 876 O O . LEU A 1 109 ? 2.104 4.886 -6.965 1.00 94.69 109 LEU A O 1
ATOM 880 N N . THR A 1 110 ? 0.326 6.243 -7.042 1.00 91.56 110 THR A N 1
ATOM 881 C CA . THR A 1 110 ? 0.827 7.143 -8.085 1.00 91.56 110 THR A CA 1
ATOM 882 C C . THR A 1 110 ? 1.671 8.272 -7.495 1.00 91.56 110 THR A C 1
ATOM 884 O O . THR A 1 110 ? 1.591 8.592 -6.305 1.00 91.56 110 THR A O 1
ATOM 887 N N . LYS A 1 111 ? 2.456 8.950 -8.335 1.00 89.38 111 LYS A N 1
ATOM 888 C CA . LYS A 1 111 ? 3.148 10.186 -7.958 1.00 89.38 111 LYS A CA 1
ATOM 889 C C . LYS A 1 111 ? 2.165 11.246 -7.473 1.00 89.38 111 LYS A C 1
ATOM 891 O O . LYS A 1 111 ? 2.487 11.959 -6.522 1.00 89.38 111 LYS A O 1
ATOM 896 N N . ALA A 1 112 ? 0.998 11.349 -8.108 1.00 89.44 112 ALA A N 1
ATOM 897 C CA . ALA A 1 112 ? -0.008 12.338 -7.746 1.00 89.44 112 ALA A CA 1
ATOM 898 C C . ALA A 1 112 ? -0.493 12.144 -6.300 1.00 89.44 112 ALA A C 1
ATOM 900 O O . ALA A 1 112 ? -0.440 13.076 -5.500 1.00 89.44 112 ALA A O 1
ATOM 901 N N . GLU A 1 113 ? -0.824 10.903 -5.935 1.00 94.44 113 GLU A N 1
ATOM 902 C CA . GLU 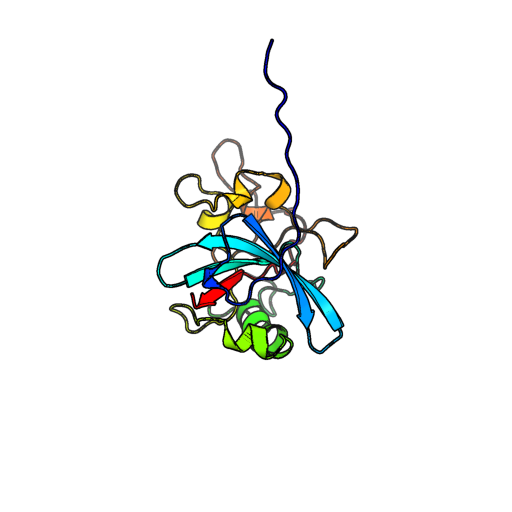A 1 113 ? -1.277 10.535 -4.587 1.00 94.44 113 GLU A CA 1
ATOM 903 C C . GLU A 1 113 ? -0.234 10.818 -3.491 1.00 94.44 113 GLU A C 1
ATOM 905 O O . GLU A 1 113 ? -0.598 11.000 -2.331 1.00 94.44 113 GLU A O 1
ATOM 910 N N . VAL A 1 114 ? 1.058 10.876 -3.831 1.00 92.00 114 VAL A N 1
ATOM 911 C CA . VAL A 1 114 ? 2.155 10.997 -2.851 1.00 92.00 114 VAL A CA 1
ATOM 912 C C . VAL A 1 114 ? 2.775 12.397 -2.807 1.00 92.00 114 VAL A C 1
ATOM 914 O O . VAL A 1 114 ? 3.250 12.821 -1.749 1.00 92.00 114 VAL A O 1
ATOM 917 N N . PHE A 1 115 ? 2.797 13.116 -3.933 1.00 85.75 115 PHE A N 1
ATOM 918 C CA . PHE A 1 115 ? 3.576 14.349 -4.093 1.00 85.75 115 PHE A CA 1
ATOM 919 C C . PHE A 1 115 ? 2.811 15.539 -4.685 1.00 85.75 115 PHE A C 1
ATOM 921 O O . PHE A 1 115 ? 3.324 16.655 -4.594 1.00 85.75 115 PHE A O 1
ATOM 928 N N . ASP A 1 116 ? 1.644 15.344 -5.304 1.00 81.44 116 ASP A N 1
ATOM 929 C CA . ASP A 1 116 ? 0.970 16.406 -6.064 1.00 81.44 116 ASP A CA 1
ATOM 930 C C . ASP A 1 116 ? -0.150 17.072 -5.263 1.00 81.44 116 ASP A C 1
ATOM 932 O O . ASP A 1 116 ? -1.171 16.457 -4.988 1.00 81.44 116 ASP A O 1
ATOM 936 N N . GLY A 1 117 ? 0.031 18.339 -4.884 1.00 77.12 117 GLY A N 1
ATOM 937 C CA . GLY A 1 117 ? -0.726 19.001 -3.817 1.00 77.12 117 GLY A CA 1
ATOM 938 C C . GLY A 1 117 ? -2.255 18.904 -3.889 1.00 77.12 117 GLY A C 1
ATOM 939 O O . GLY A 1 117 ? -2.879 18.824 -2.834 1.00 77.12 117 GLY A O 1
ATOM 940 N N . GLU A 1 118 ? -2.858 18.892 -5.081 1.00 82.12 118 GLU A N 1
ATOM 941 C CA . GLU A 1 118 ? -4.320 18.777 -5.227 1.00 82.12 118 GLU A CA 1
ATOM 942 C C . GLU A 1 118 ? -4.837 17.343 -5.037 1.00 82.12 118 GLU A C 1
ATOM 944 O O . GLU A 1 118 ? -5.919 17.158 -4.486 1.00 82.12 118 GLU A O 1
ATOM 949 N N . ASN A 1 119 ? -4.057 16.339 -5.445 1.00 86.69 119 ASN A N 1
ATOM 950 C CA . ASN A 1 119 ? -4.434 14.919 -5.412 1.00 86.69 119 ASN A CA 1
ATOM 951 C C . ASN A 1 119 ? -3.690 14.126 -4.324 1.00 86.69 119 ASN A C 1
ATOM 953 O O . ASN A 1 119 ? -3.866 12.914 -4.197 1.00 86.69 119 ASN A O 1
ATOM 957 N N . MET A 1 120 ? -2.829 14.793 -3.553 1.00 93.25 120 MET A N 1
ATOM 958 C CA . MET A 1 120 ? -1.989 14.164 -2.548 1.00 93.25 120 MET A CA 1
ATOM 959 C C . MET A 1 120 ? -2.830 13.708 -1.360 1.00 93.25 120 MET A C 1
ATOM 961 O O . MET A 1 120 ? -3.539 14.502 -0.740 1.00 93.25 120 MET A O 1
ATOM 965 N N . LEU A 1 121 ? -2.668 12.441 -0.982 1.00 95.56 121 LEU A N 1
ATOM 966 C CA . LEU A 1 121 ? -3.309 11.874 0.196 1.00 95.56 121 LEU A CA 1
ATOM 967 C C . LEU A 1 121 ? -2.814 12.592 1.457 1.00 95.56 121 LEU A C 1
ATOM 969 O O . LEU A 1 121 ? -1.616 12.846 1.629 1.00 95.56 121 LEU A O 1
ATOM 973 N N . ASP A 1 122 ? -3.732 12.869 2.380 1.00 94.81 122 ASP A N 1
ATOM 974 C CA . ASP A 1 122 ? -3.456 13.659 3.584 1.00 94.81 122 ASP A CA 1
ATOM 975 C C . ASP A 1 122 ? -2.317 13.091 4.433 1.00 94.81 122 ASP A C 1
ATOM 977 O O . ASP A 1 122 ? -1.526 13.855 4.994 1.00 94.81 122 ASP A O 1
ATOM 981 N N . MET A 1 123 ? -2.156 11.763 4.467 1.00 94.56 123 MET A N 1
ATOM 982 C CA . MET A 1 123 ? -1.039 11.123 5.166 1.00 94.56 123 MET A CA 1
ATOM 983 C C . MET A 1 123 ? 0.328 11.631 4.671 1.00 94.56 123 MET A C 1
ATOM 985 O O . MET A 1 123 ? 1.240 11.838 5.474 1.00 94.56 123 MET A O 1
ATOM 989 N N . PHE A 1 124 ? 0.474 11.926 3.376 1.00 93.75 124 PHE A N 1
ATOM 990 C CA . PHE A 1 124 ? 1.726 12.402 2.785 1.00 93.75 124 PHE A CA 1
ATOM 991 C C . PHE A 1 124 ? 1.932 13.915 2.918 1.00 93.75 124 PHE A C 1
ATOM 993 O O . PHE A 1 124 ? 2.983 14.423 2.516 1.00 93.75 124 PHE A O 1
ATOM 1000 N N . LYS A 1 125 ? 1.002 14.649 3.555 1.00 90.31 125 LYS A N 1
ATOM 1001 C CA . LYS A 1 125 ? 1.261 16.029 4.016 1.00 90.31 125 LYS A CA 1
ATOM 1002 C C . LYS A 1 125 ? 2.364 16.040 5.070 1.00 90.31 125 LYS A C 1
ATOM 1004 O O . LYS A 1 125 ? 3.157 16.976 5.127 1.00 90.31 125 LYS A O 1
ATOM 1009 N N . ASN A 1 126 ? 2.487 14.963 5.848 1.00 88.94 126 ASN A N 1
ATOM 1010 C CA . ASN A 1 126 ? 3.689 14.712 6.628 1.00 88.94 126 ASN A CA 1
ATOM 1011 C C . ASN A 1 126 ? 4.772 14.096 5.731 1.00 88.94 126 ASN A C 1
ATOM 1013 O O . ASN A 1 126 ? 4.722 12.914 5.394 1.00 88.94 126 ASN A O 1
ATOM 1017 N N . HIS A 1 127 ? 5.791 14.887 5.395 1.00 84.81 127 HIS A N 1
ATOM 1018 C CA . HIS A 1 127 ? 6.864 14.470 4.488 1.00 84.81 127 HIS A CA 1
ATOM 1019 C C . HIS A 1 127 ? 7.626 13.226 4.977 1.00 84.81 127 HIS A C 1
ATOM 1021 O O . HIS A 1 127 ? 8.117 12.459 4.154 1.00 84.81 127 HIS A O 1
ATOM 1027 N N . HIS A 1 128 ? 7.672 12.972 6.291 1.00 85.00 128 HIS A N 1
ATOM 1028 C CA . HIS A 1 128 ? 8.312 11.775 6.849 1.00 85.00 128 HIS A CA 1
ATOM 1029 C C . HIS A 1 128 ? 7.599 10.477 6.460 1.00 85.00 128 HIS A C 1
ATOM 1031 O O . HIS A 1 128 ? 8.225 9.427 6.464 1.00 85.00 128 HIS A O 1
ATOM 1037 N N . LYS A 1 129 ? 6.310 10.540 6.099 1.00 89.00 129 LYS A N 1
ATOM 1038 C CA . LYS A 1 129 ? 5.545 9.368 5.654 1.00 89.00 129 LYS A CA 1
ATOM 1039 C C . LYS A 1 129 ? 5.784 9.017 4.182 1.00 89.00 129 LYS A C 1
ATOM 1041 O O . LYS A 1 129 ? 5.296 7.982 3.742 1.00 89.00 129 LYS A O 1
ATOM 1046 N N . ARG A 1 130 ? 6.508 9.848 3.415 1.00 88.69 130 ARG A N 1
ATOM 1047 C CA . ARG A 1 130 ? 6.828 9.591 1.992 1.00 88.69 130 ARG A CA 1
ATOM 1048 C C . ARG A 1 130 ? 7.984 8.605 1.806 1.00 88.69 130 ARG A C 1
ATOM 1050 O O . ARG A 1 130 ? 8.114 8.020 0.736 1.00 88.69 130 ARG A O 1
ATOM 1057 N N . ILE A 1 131 ? 8.782 8.403 2.849 1.00 85.81 131 ILE A N 1
ATOM 1058 C CA . ILE A 1 131 ? 9.780 7.337 2.952 1.00 85.81 131 ILE A CA 1
ATOM 1059 C C . ILE A 1 131 ? 9.177 6.251 3.853 1.00 85.81 131 ILE A C 1
ATOM 1061 O O . ILE A 1 131 ? 8.409 6.565 4.764 1.00 85.81 131 ILE A O 1
ATOM 1065 N N . ALA A 1 132 ? 9.474 4.988 3.574 1.00 88.56 132 ALA A N 1
ATOM 1066 C CA . ALA A 1 132 ? 8.955 3.845 4.319 1.00 88.56 132 ALA A CA 1
ATOM 1067 C C . ALA A 1 132 ? 10.114 3.044 4.919 1.00 88.56 132 ALA A C 1
ATOM 1069 O O . ALA A 1 132 ? 11.236 3.141 4.439 1.00 88.56 132 ALA A O 1
ATOM 1070 N N . GLN A 1 133 ? 9.879 2.285 5.986 1.00 89.25 133 GLN A N 1
ATOM 1071 C CA . GLN A 1 133 ? 10.890 1.345 6.481 1.00 89.25 133 GLN A CA 1
ATOM 1072 C C . GLN A 1 133 ? 10.899 0.072 5.632 1.00 89.25 133 GLN A C 1
ATOM 1074 O O . GLN A 1 133 ? 9.862 -0.299 5.088 1.00 89.25 133 GLN A O 1
ATOM 1079 N N . GLU A 1 134 ? 12.052 -0.585 5.539 1.00 88.38 134 GLU A N 1
ATOM 1080 C CA . GLU A 1 134 ? 12.195 -1.906 4.918 1.00 88.38 134 GLU A CA 1
ATOM 1081 C C . GLU A 1 134 ? 11.610 -2.993 5.833 1.00 88.38 134 GLU A C 1
ATOM 1083 O O . GLU A 1 134 ? 12.237 -3.393 6.817 1.00 88.38 134 GLU A O 1
ATOM 1088 N N . GLY A 1 135 ? 10.389 -3.443 5.542 1.00 88.19 135 GLY A N 1
ATOM 1089 C CA . GLY A 1 135 ? 9.642 -4.347 6.416 1.00 88.19 135 GLY A CA 1
ATOM 1090 C C . GLY A 1 135 ? 9.108 -3.671 7.687 1.00 88.19 135 GLY A C 1
ATOM 1091 O O . GLY A 1 135 ? 9.440 -2.529 8.030 1.00 88.19 135 GLY A O 1
ATOM 1092 N N . TYR A 1 136 ? 8.255 -4.387 8.421 1.00 90.00 136 TYR A N 1
ATOM 1093 C CA . TYR A 1 136 ? 7.688 -3.889 9.674 1.00 90.00 136 TYR A CA 1
ATOM 1094 C C . TYR A 1 136 ? 8.769 -3.717 10.750 1.00 90.00 136 TYR A C 1
ATOM 1096 O O . TYR A 1 136 ? 9.486 -4.659 11.087 1.00 90.00 136 TYR A O 1
ATOM 1104 N N . ASN A 1 137 ? 8.878 -2.506 11.309 1.00 86.00 137 ASN A N 1
ATOM 1105 C CA . ASN A 1 137 ? 9.954 -2.099 12.226 1.00 86.00 137 ASN A CA 1
ATOM 1106 C C . ASN A 1 137 ? 11.374 -2.277 11.648 1.00 86.00 137 ASN A C 1
ATOM 1108 O O . ASN A 1 137 ? 12.340 -2.487 12.393 1.00 86.00 137 ASN A O 1
ATOM 1112 N N . GLY A 1 138 ? 11.506 -2.166 10.324 1.00 81.69 138 GLY A N 1
ATOM 1113 C CA . GLY A 1 138 ? 12.779 -2.181 9.614 1.00 81.69 138 GLY A CA 1
ATOM 1114 C C . GLY A 1 138 ? 13.786 -1.155 10.130 1.00 81.69 138 GLY A C 1
ATOM 1115 O O . GLY A 1 138 ? 13.438 -0.064 10.589 1.00 81.69 138 GLY A O 1
ATOM 1116 N N . LYS A 1 139 ? 15.077 -1.487 10.033 1.00 75.75 139 LYS A N 1
ATOM 1117 C CA . LYS A 1 139 ? 16.168 -0.585 10.451 1.00 75.75 139 LYS A CA 1
ATOM 1118 C C . LYS A 1 139 ? 16.536 0.443 9.388 1.00 75.75 139 LYS A C 1
ATOM 1120 O O . LYS A 1 139 ? 17.096 1.485 9.728 1.00 75.75 139 LYS A O 1
ATOM 1125 N N . TYR A 1 140 ? 16.248 0.140 8.129 1.00 77.38 140 TYR A N 1
ATOM 1126 C CA . TYR A 1 140 ? 16.566 0.986 6.991 1.00 77.38 140 TYR A CA 1
ATOM 1127 C C . TYR A 1 140 ? 15.303 1.666 6.479 1.00 77.38 140 TYR A C 1
ATOM 1129 O O . TYR A 1 140 ? 14.196 1.143 6.603 1.00 77.38 140 TYR A O 1
ATOM 1137 N N . SER A 1 141 ? 15.478 2.884 5.979 1.00 72.31 141 SER A N 1
ATOM 1138 C CA . SER A 1 141 ? 14.429 3.637 5.307 1.00 72.31 141 SER A CA 1
ATOM 1139 C C . SER A 1 141 ? 14.660 3.531 3.812 1.00 72.31 141 SER A C 1
ATOM 1141 O O . SER A 1 141 ? 15.778 3.762 3.354 1.00 72.31 141 SER A O 1
ATOM 1143 N N . ASP A 1 142 ? 13.606 3.206 3.083 1.00 70.44 142 ASP A N 1
ATOM 1144 C CA . ASP A 1 142 ? 13.655 2.896 1.673 1.00 70.44 142 ASP A CA 1
ATOM 1145 C C . ASP A 1 142 ? 12.708 3.784 0.857 1.00 70.44 142 ASP A C 1
ATOM 1147 O O . ASP A 1 142 ? 11.636 4.226 1.303 1.00 70.44 142 ASP A O 1
ATOM 1151 N N . TRP A 1 143 ? 13.158 4.068 -0.359 1.00 82.69 143 TRP A N 1
ATOM 1152 C CA . TRP A 1 143 ? 12.328 4.616 -1.416 1.00 82.69 143 TRP A CA 1
ATOM 1153 C C . TRP A 1 143 ? 11.640 3.460 -2.130 1.00 82.69 143 TRP A C 1
ATOM 1155 O O . TRP A 1 143 ? 12.167 2.361 -2.219 1.00 82.69 143 TRP A O 1
ATOM 1165 N N . TRP A 1 144 ? 10.462 3.711 -2.675 1.00 86.44 144 TRP A N 1
ATOM 1166 C CA . TRP A 1 144 ? 9.605 2.645 -3.163 1.00 86.44 144 TRP A CA 1
ATOM 1167 C C . TRP A 1 144 ? 9.038 2.971 -4.542 1.00 86.44 144 TRP A C 1
ATOM 1169 O O . TRP A 1 144 ? 9.057 4.117 -5.007 1.00 86.44 144 TRP A O 1
ATOM 1179 N N . TRP A 1 145 ? 8.581 1.938 -5.236 1.00 86.88 145 TRP A N 1
ATOM 1180 C CA . TRP A 1 145 ? 8.037 2.060 -6.581 1.00 86.88 145 TRP A CA 1
ATOM 1181 C C . TRP A 1 145 ? 6.709 2.825 -6.612 1.00 86.88 145 TRP A C 1
ATOM 1183 O O . TRP A 1 145 ? 5.862 2.648 -5.742 1.00 86.88 145 TRP A O 1
ATOM 1193 N N . LEU A 1 146 ? 6.496 3.641 -7.648 1.00 88.31 146 LEU A N 1
ATOM 1194 C CA . LEU A 1 146 ? 5.215 4.304 -7.912 1.00 88.31 146 LEU A CA 1
ATOM 1195 C C . LEU A 1 146 ? 4.601 3.749 -9.198 1.00 88.31 146 LEU A C 1
ATOM 1197 O O . LEU A 1 146 ? 5.320 3.344 -10.103 1.00 88.31 146 LEU A O 1
ATOM 1201 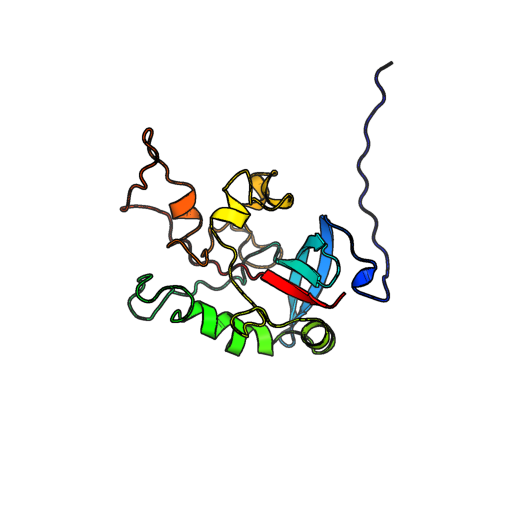N N . ALA A 1 147 ? 3.275 3.742 -9.302 1.00 88.44 147 ALA A N 1
ATOM 1202 C CA . ALA A 1 147 ? 2.573 3.128 -10.432 1.00 88.44 147 ALA A CA 1
ATOM 1203 C C . ALA A 1 147 ? 2.835 3.825 -11.788 1.00 88.44 147 ALA A C 1
ATOM 1205 O O . ALA A 1 147 ? 2.738 3.199 -12.842 1.00 88.44 147 ALA A O 1
ATOM 1206 N N . ASP A 1 148 ? 3.136 5.123 -11.780 1.00 81.69 148 ASP A N 1
ATOM 1207 C CA . ASP A 1 148 ? 3.169 5.991 -12.966 1.00 81.69 148 ASP A CA 1
ATOM 1208 C C . ASP A 1 148 ? 4.540 6.624 -13.247 1.00 81.69 148 ASP A C 1
ATOM 1210 O O . ASP A 1 148 ? 4.753 7.223 -14.303 1.00 81.69 148 ASP A O 1
ATOM 1214 N N . VAL A 1 149 ? 5.490 6.489 -12.325 1.00 68.62 149 VAL A N 1
ATOM 1215 C CA . VAL A 1 149 ? 6.861 6.968 -12.489 1.00 68.62 149 VAL A CA 1
ATOM 1216 C C . VAL A 1 149 ? 7.831 5.920 -12.004 1.00 68.62 149 VAL A C 1
ATOM 1218 O O . VAL A 1 149 ? 7.509 5.152 -11.106 1.00 68.62 149 VAL A O 1
ATOM 1221 N N . ALA A 1 150 ? 9.040 5.951 -12.576 1.00 61.12 150 ALA A N 1
ATOM 1222 C CA . ALA A 1 150 ? 10.044 4.940 -12.314 1.00 61.12 150 ALA A CA 1
ATOM 1223 C C . ALA A 1 150 ? 10.180 4.654 -10.824 1.00 61.12 150 ALA A C 1
ATOM 1225 O O . ALA A 1 150 ? 10.041 3.506 -10.492 1.00 61.12 150 ALA A O 1
ATOM 1226 N N . SER A 1 151 ? 10.332 5.644 -9.934 1.00 61.38 151 SER A N 1
ATOM 1227 C CA . SER A 1 151 ? 10.295 5.421 -8.479 1.00 61.38 151 SER A CA 1
ATOM 1228 C C . SER A 1 151 ? 9.927 6.676 -7.680 1.00 61.38 151 SER A C 1
ATOM 1230 O O . SER A 1 151 ? 9.976 7.796 -8.199 1.00 61.38 151 SER A O 1
ATOM 1232 N N . SER A 1 152 ? 9.641 6.533 -6.381 1.00 55.34 152 SER A N 1
ATOM 1233 C CA . SER A 1 152 ? 9.460 7.676 -5.474 1.00 55.34 152 SER A CA 1
ATOM 1234 C C . SER A 1 152 ? 10.738 8.515 -5.327 1.00 55.34 152 SER A C 1
ATOM 1236 O O . SER A 1 152 ? 10.663 9.729 -5.149 1.00 55.34 152 SER A O 1
ATOM 1238 N N . ALA A 1 153 ? 11.923 7.905 -5.459 1.00 54.97 153 ALA A N 1
ATOM 1239 C CA . ALA A 1 153 ? 13.192 8.636 -5.497 1.00 54.97 153 ALA A CA 1
ATOM 1240 C C . ALA A 1 153 ? 13.303 9.517 -6.756 1.00 54.97 153 ALA A C 1
ATOM 1242 O O . ALA A 1 153 ? 13.801 10.643 -6.684 1.00 54.97 153 ALA A O 1
ATOM 1243 N N . TYR A 1 154 ? 12.795 9.038 -7.899 1.00 57.25 154 TYR A N 1
ATOM 1244 C CA . TYR A 1 154 ? 12.709 9.813 -9.141 1.00 57.25 154 TYR A CA 1
ATOM 1245 C C . TYR A 1 154 ? 11.744 10.996 -9.008 1.00 57.25 154 TYR A C 1
ATOM 1247 O O . TYR A 1 154 ? 12.066 12.102 -9.440 1.00 57.25 154 TYR A O 1
ATOM 1255 N N . ALA A 1 155 ? 10.597 10.794 -8.350 1.00 54.78 155 ALA A N 1
ATOM 1256 C CA . ALA A 1 155 ? 9.638 11.863 -8.072 1.00 54.78 155 ALA A CA 1
ATOM 1257 C C . ALA A 1 155 ? 10.223 12.988 -7.192 1.00 54.78 155 ALA A C 1
ATOM 1259 O O . ALA A 1 155 ? 9.854 14.148 -7.370 1.00 54.78 155 ALA A O 1
ATOM 1260 N N . CYS A 1 156 ? 11.156 12.662 -6.290 1.00 49.22 156 CYS A N 1
ATOM 1261 C CA . CYS A 1 156 ? 11.817 13.613 -5.390 1.00 49.22 156 CYS A CA 1
ATOM 1262 C C . CYS A 1 156 ? 13.014 14.360 -5.999 1.00 49.22 156 CYS A C 1
ATOM 1264 O O . CYS A 1 156 ? 13.448 15.367 -5.436 1.00 49.22 156 CYS A O 1
ATOM 1266 N N . ARG A 1 157 ? 13.594 13.888 -7.109 1.00 49.34 157 ARG A N 1
ATOM 1267 C CA . ARG A 1 157 ? 14.796 14.491 -7.703 1.00 49.34 157 ARG A CA 1
ATOM 1268 C C . ARG A 1 157 ? 14.411 15.525 -8.756 1.00 49.34 157 ARG A C 1
ATOM 1270 O O . ARG A 1 157 ? 14.584 15.275 -9.938 1.00 49.34 157 ARG A O 1
ATOM 1277 N N . LEU A 1 158 ? 13.888 16.671 -8.332 1.00 43.38 158 LEU A N 1
ATOM 1278 C CA . LEU A 1 158 ? 13.617 17.808 -9.219 1.00 43.38 158 LEU A CA 1
ATOM 1279 C C . LEU A 1 158 ? 14.828 18.751 -9.228 1.00 43.38 158 LEU A C 1
ATOM 1281 O O . LEU A 1 158 ? 15.297 19.166 -8.168 1.00 43.38 158 LEU A O 1
ATOM 1285 N N . ASP A 1 159 ? 15.352 19.083 -10.409 1.00 47.06 159 ASP A N 1
ATOM 1286 C CA . ASP A 1 159 ? 16.254 20.226 -10.557 1.00 47.06 159 ASP A CA 1
ATOM 1287 C C . ASP A 1 159 ? 15.490 21.556 -10.392 1.00 47.06 159 ASP A C 1
ATOM 1289 O O . ASP A 1 159 ? 14.266 21.589 -10.241 1.00 47.06 159 ASP A O 1
ATOM 1293 N N . SER A 1 160 ? 16.209 22.681 -10.415 1.00 45.28 160 SER A N 1
ATOM 1294 C CA . SER A 1 160 ? 15.631 24.025 -10.254 1.00 45.28 160 SER A CA 1
ATOM 1295 C C . SER A 1 160 ? 14.604 24.422 -11.327 1.00 45.28 160 SER A C 1
ATOM 1297 O O . SER A 1 160 ? 13.983 25.474 -11.198 1.00 45.28 160 SER A O 1
ATOM 1299 N N . TYR A 1 161 ? 14.434 23.611 -12.374 1.00 50.81 161 TYR A N 1
ATOM 1300 C CA . TYR A 1 161 ? 13.480 23.799 -13.465 1.00 50.81 161 TYR A CA 1
ATOM 1301 C C . TYR A 1 161 ? 12.381 22.719 -13.487 1.00 50.81 161 TYR A C 1
ATOM 1303 O O . TYR 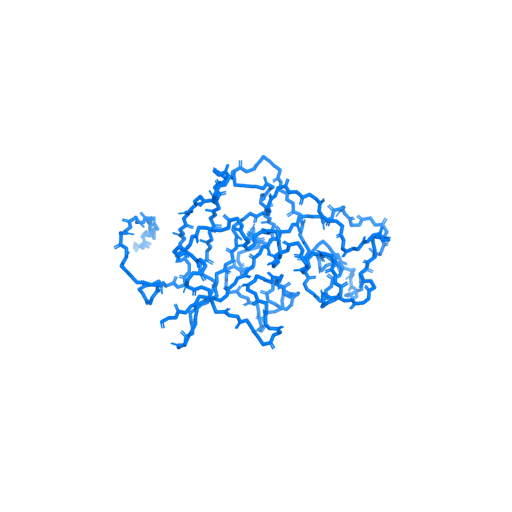A 1 161 ? 11.528 22.736 -14.371 1.00 50.81 161 TYR A O 1
ATOM 1311 N N . GLY A 1 162 ? 12.360 21.804 -12.509 1.00 41.38 162 GLY A N 1
ATOM 1312 C CA . GLY A 1 162 ? 11.379 20.722 -12.421 1.00 41.38 162 GLY A CA 1
ATOM 1313 C C . GLY A 1 162 ? 11.711 19.488 -13.268 1.00 41.38 162 GLY A C 1
ATOM 1314 O O . GLY A 1 162 ? 10.845 18.632 -13.445 1.00 41.38 162 GLY A O 1
ATOM 1315 N N . HIS A 1 163 ? 12.936 19.363 -13.787 1.00 42.16 163 HIS A N 1
ATOM 1316 C CA . HIS A 1 163 ? 13.380 18.195 -14.547 1.00 42.16 163 HIS A CA 1
ATOM 1317 C C . HIS A 1 163 ? 14.103 17.180 -13.656 1.00 42.16 163 HIS A C 1
ATOM 1319 O O . HIS A 1 163 ? 14.846 17.528 -12.739 1.00 42.16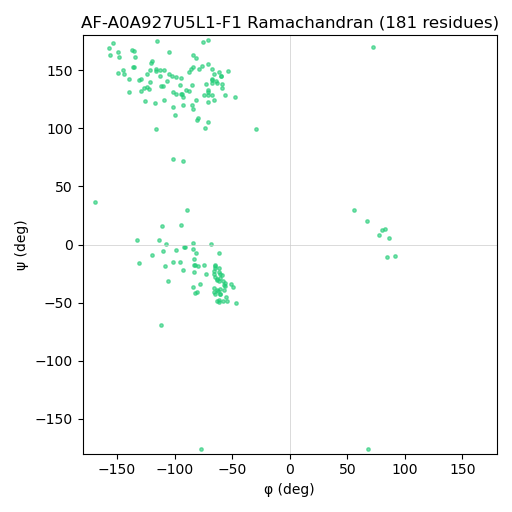 163 HIS A O 1
ATOM 1325 N N . SER A 1 164 ? 13.894 15.895 -13.931 1.00 39.28 164 SER A N 1
ATOM 1326 C CA . SER A 1 164 ? 14.455 14.792 -13.153 1.00 39.28 164 SER A CA 1
ATOM 1327 C C . SER A 1 164 ? 15.792 14.297 -13.707 1.00 39.28 164 SER A C 1
ATOM 1329 O O . SER A 1 164 ? 15.874 13.834 -14.843 1.00 39.28 164 SER A O 1
ATOM 1331 N N . HIS A 1 165 ? 16.854 14.366 -12.895 1.00 41.78 165 HIS A N 1
ATOM 1332 C CA . HIS A 1 165 ? 18.216 13.991 -13.304 1.00 41.78 165 HIS A CA 1
ATOM 1333 C C . HIS A 1 165 ? 18.456 12.470 -13.180 1.00 41.78 165 HIS A C 1
ATOM 1335 O O . HIS A 1 165 ? 18.456 11.896 -12.086 1.00 41.78 165 HIS A O 1
ATOM 1341 N N . SER A 1 166 ? 18.705 11.809 -14.309 1.00 48.25 166 SER A N 1
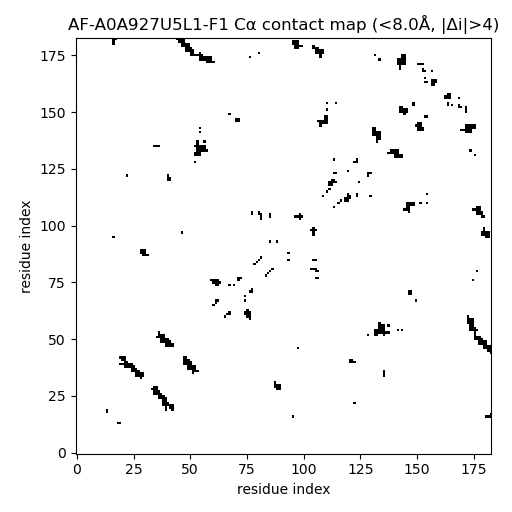ATOM 1342 C CA . SER A 1 166 ? 18.558 10.359 -14.521 1.00 48.25 166 SER A CA 1
ATOM 1343 C C . SER A 1 166 ? 19.778 9.471 -14.212 1.00 48.25 166 SER A C 1
ATOM 1345 O O . SER A 1 166 ? 19.944 8.444 -14.857 1.00 48.25 166 SER A O 1
ATOM 1347 N N . SER A 1 167 ? 20.664 9.812 -13.270 1.00 38.69 167 SER A N 1
ATOM 1348 C CA . SER A 1 167 ? 21.951 9.080 -13.171 1.00 38.69 167 SER A CA 1
ATOM 1349 C C . SER A 1 167 ? 22.398 8.605 -11.786 1.00 38.69 167 SER A C 1
ATOM 1351 O O . SER A 1 167 ? 23.487 8.058 -11.677 1.00 38.69 167 SER A O 1
ATOM 1353 N N . ALA A 1 168 ? 21.600 8.790 -10.727 1.00 40.12 168 ALA A N 1
ATOM 1354 C CA . ALA A 1 168 ? 21.975 8.344 -9.370 1.00 40.12 168 ALA A CA 1
ATOM 1355 C C . ALA A 1 168 ? 20.817 8.403 -8.350 1.00 40.12 168 ALA A C 1
ATOM 1357 O O . ALA A 1 168 ? 21.031 8.808 -7.209 1.00 40.12 168 ALA A O 1
ATOM 1358 N N . ALA A 1 169 ? 19.574 8.107 -8.742 1.00 39.09 169 ALA A N 1
ATOM 1359 C CA . ALA A 1 169 ? 18.553 7.887 -7.718 1.00 39.09 169 ALA A CA 1
ATOM 1360 C C . ALA A 1 169 ? 18.892 6.548 -7.049 1.00 39.09 169 ALA A C 1
ATOM 1362 O O . ALA A 1 169 ? 19.063 5.558 -7.757 1.00 39.09 169 ALA A O 1
ATOM 1363 N N . SER A 1 170 ? 19.090 6.542 -5.726 1.00 43.88 170 SER A N 1
ATOM 1364 C CA . SER A 1 170 ? 19.312 5.317 -4.951 1.00 43.88 170 SER A CA 1
ATOM 1365 C C . SER A 1 170 ? 18.262 4.289 -5.352 1.00 43.88 170 SER A C 1
ATOM 1367 O O . SER A 1 170 ? 17.083 4.638 -5.366 1.00 43.88 170 SER A O 1
ATOM 1369 N N . HIS A 1 171 ? 18.718 3.093 -5.722 1.00 52.84 171 HIS A N 1
ATOM 1370 C CA . HIS A 1 171 ? 17.930 1.886 -5.950 1.00 52.84 171 HIS A CA 1
ATOM 1371 C C . HIS A 1 171 ? 16.675 1.884 -5.063 1.00 52.84 171 HIS A C 1
ATOM 1373 O O . HIS A 1 171 ? 16.778 1.683 -3.862 1.00 52.84 171 HIS A O 1
ATOM 1379 N N . ALA A 1 172 ? 15.532 2.258 -5.636 1.00 58.72 172 ALA A N 1
ATOM 1380 C CA . ALA A 1 172 ? 14.261 2.389 -4.934 1.00 58.72 172 ALA A CA 1
ATOM 1381 C C . ALA A 1 172 ? 13.454 1.142 -5.271 1.00 58.72 172 ALA A C 1
ATOM 1383 O O . ALA A 1 172 ? 12.599 1.188 -6.153 1.00 58.72 172 ALA A O 1
ATOM 1384 N N . PHE A 1 173 ? 13.846 0.022 -4.673 1.00 68.56 173 PHE A N 1
ATOM 1385 C CA . PHE A 1 173 ? 13.304 -1.297 -4.992 1.00 68.56 173 PHE A CA 1
ATOM 1386 C C . PHE A 1 173 ? 12.223 -1.754 -4.014 1.00 68.56 173 PHE A C 1
ATOM 1388 O O . PHE A 1 173 ? 11.565 -2.765 -4.266 1.00 68.56 173 PHE A O 1
ATOM 1395 N N . GLY A 1 174 ? 11.971 -0.974 -2.963 1.00 85.31 174 GLY A N 1
ATOM 1396 C CA . GLY A 1 174 ? 10.895 -1.240 -2.035 1.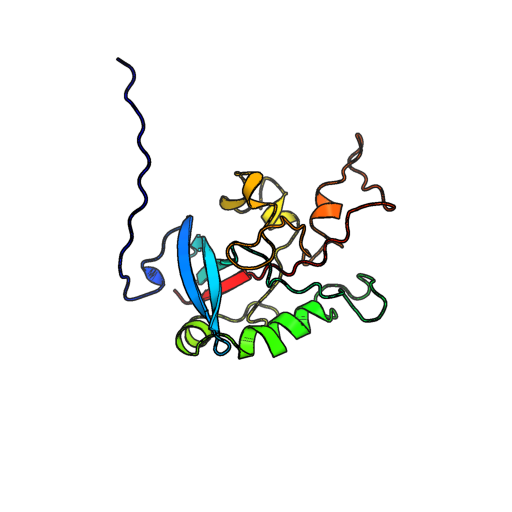00 85.31 174 GLY A CA 1
ATOM 1397 C C . GLY A 1 174 ? 9.524 -1.264 -2.711 1.00 85.31 174 GLY A C 1
ATOM 1398 O O . GLY A 1 174 ? 9.141 -0.374 -3.476 1.00 85.31 174 GLY A O 1
ATOM 1399 N N . VAL A 1 175 ? 8.728 -2.271 -2.370 1.00 90.75 175 VAL A N 1
ATOM 1400 C CA . VAL A 1 175 ? 7.318 -2.360 -2.758 1.00 90.75 175 VAL A CA 1
ATOM 1401 C C . VAL A 1 175 ? 6.464 -1.949 -1.565 1.00 90.75 175 VAL A C 1
ATOM 1403 O O . VAL A 1 175 ?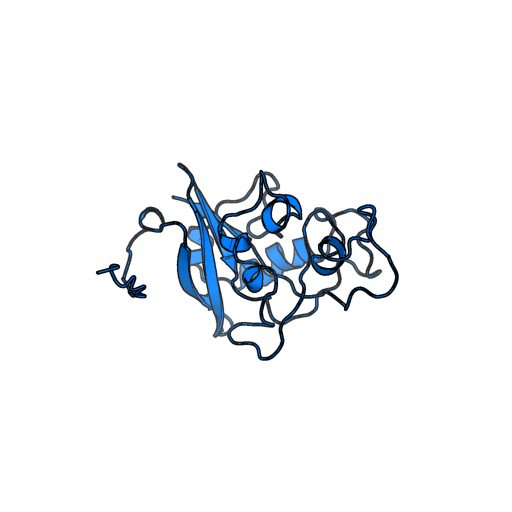 6.517 -2.594 -0.520 1.00 90.75 175 VAL A O 1
ATOM 1406 N N . ARG A 1 176 ? 5.672 -0.879 -1.710 1.00 94.00 176 ARG A N 1
ATOM 1407 C CA . ARG A 1 176 ? 4.748 -0.385 -0.677 1.00 94.00 176 ARG A CA 1
ATOM 1408 C C . ARG A 1 176 ? 3.298 -0.490 -1.169 1.00 94.00 176 ARG A C 1
ATOM 1410 O O . ARG A 1 176 ? 2.865 0.372 -1.937 1.00 94.00 176 ARG A O 1
ATOM 1417 N N . PRO A 1 177 ? 2.556 -1.531 -0.759 1.00 96.75 177 PRO A N 1
ATOM 1418 C CA . PRO A 1 177 ? 1.206 -1.761 -1.254 1.00 96.75 177 PRO A CA 1
ATOM 1419 C C . PRO A 1 177 ? 0.183 -0.742 -0.743 1.00 96.75 177 PRO A C 1
ATOM 1421 O O . PRO A 1 177 ? 0.305 -0.175 0.349 1.00 96.75 177 PRO A O 1
ATOM 1424 N N . ALA A 1 178 ? -0.879 -0.587 -1.524 1.00 98.25 178 ALA A N 1
ATOM 1425 C CA . ALA A 1 178 ? -2.145 0.006 -1.124 1.00 98.25 178 ALA A CA 1
ATOM 1426 C C . ALA A 1 178 ? -3.305 -0.858 -1.638 1.00 98.25 178 ALA A C 1
ATOM 1428 O O . ALA A 1 178 ? -3.174 -1.531 -2.664 1.00 98.25 178 ALA A O 1
ATOM 1429 N N . CYS A 1 179 ? -4.446 -0.828 -0.952 1.00 98.25 179 CYS A N 1
ATOM 1430 C CA . CYS A 1 179 ? -5.663 -1.496 -1.411 1.00 98.25 179 CYS A CA 1
ATOM 1431 C C . CYS A 1 179 ? -6.928 -0.762 -0.970 1.00 98.25 179 CYS A C 1
ATOM 1433 O O . CYS A 1 179 ? -6.910 0.073 -0.062 1.00 98.25 179 CYS A O 1
ATOM 1435 N N . LEU A 1 180 ? -8.030 -1.074 -1.648 1.00 98.00 180 LEU A N 1
ATOM 1436 C CA . LEU A 1 180 ? -9.359 -0.611 -1.278 1.00 98.00 180 LEU A CA 1
ATOM 1437 C C . LEU A 1 180 ? -10.025 -1.678 -0.417 1.00 98.00 180 LEU A C 1
ATOM 1439 O O . LEU A 1 180 ? -10.092 -2.837 -0.813 1.00 98.00 180 LEU A O 1
ATOM 1443 N N . LEU A 1 181 ? -10.551 -1.283 0.733 1.00 97.00 181 LEU A N 1
ATOM 1444 C CA . LEU A 1 181 ? -11.412 -2.117 1.559 1.00 97.00 181 LEU A CA 1
ATOM 1445 C C . LEU A 1 181 ? -12.872 -1.755 1.292 1.00 97.00 181 LEU A C 1
ATOM 1447 O O . LEU A 1 181 ? -13.194 -0.587 1.072 1.00 97.00 181 LEU A O 1
ATOM 1451 N N . MET A 1 182 ? -13.749 -2.751 1.318 1.00 94.06 182 MET A N 1
ATOM 1452 C CA . MET A 1 182 ? -15.195 -2.560 1.314 1.00 94.06 182 MET A CA 1
ATOM 1453 C C . MET A 1 182 ? -15.631 -1.909 2.626 1.00 94.06 182 MET A C 1
ATOM 1455 O O . MET A 1 182 ? -15.122 -2.250 3.698 1.00 94.06 182 MET A O 1
ATOM 1459 N N . ARG A 1 183 ? -16.564 -0.965 2.513 1.00 85.00 183 ARG A N 1
ATOM 1460 C CA . ARG A 1 183 ? -17.158 -0.246 3.637 1.00 85.00 183 ARG A CA 1
ATOM 1461 C C . ARG A 1 183 ? -18.556 -0.777 3.936 1.00 85.00 183 ARG A C 1
ATOM 1463 O O . ARG A 1 183 ? -19.287 -1.085 2.971 1.00 85.00 183 ARG A O 1
#

Secondary structure (DSSP, 8-state):
-PPPP---------SSGGG--TT-EEEEE-TT--EEEEEEEEE-SSEEEEEESEE-SSB--SSTTSS-TT-GGG-HHHHIIIIIIHHHS-HHHHTTEEP-TTS-SSBPPPHHHHH-TTT--GGGGSGGGGSEEESTT-SSEE-B--SSSS-HHHHH-B-TTSPBPTT------B---EEEEE-

Sequence (183 aa):
MEALKITRTIEQSVNNMSELQQGDRFAFQDIDGNTHEVEVATVEDDCILVVWTHTLGEDIAWNEDGTTAGGYLNSDIRQYLNEVVYKTLPDWFKETIKQDSNGDYLRLLTKAEVFDGENMLDMFKNHHKRIAQEGYNGKYSDWWWLADVASSAYACRLDSYGHSHSSAASHAFGVRPACLLMR

Nearest PDB structures (foldseek):
  6z2u-assembly1_A  TM=5.821E-01  e=1.007E+00  Homo sapiens
  6mox-assembly1_A  TM=5.586E-01  e=1.072E+00  Homo sapiens
  5ogb-assembly1_A  TM=5.395E-01  e=1.760E+00  Homo sapiens
  2g79-assembly1_A  TM=5.558E-01  e=2.120E+00  Homo sapiens
  4i9s-assembly1_A  TM=5.691E-01  e=2.120E+00  Homo sapiens

Foldseek 3Di:
DDDDDDDDDDDDDDPDPVVDDAQDKDWDAFQVGFIWMWGFQDDDPWKTKIWTQAFQLDQDAQDPVSDCPPFQLPTVLQCCQAVPVLVRHDPVQNVFFDQDPSRGSKDFAALCCQPNVVNHGPCNVPVVSQWHANGDVHPDTAWADHRGDRTSLQSVQQDPVGDGDDDDRPSRRTHIIMTIGGD

Mean predicted aligned error: 7.06 Å

Solvent-accessible surface area (backbone atoms only — not comparable to full-atom values): 10519 Å² total; per-residue (Å²): 132,85,80,84,86,82,86,83,91,82,91,79,92,74,94,51,66,66,76,63,50,67,72,42,70,56,72,49,53,32,77,87,65,52,60,47,43,34,30,28,51,41,72,55,92,68,31,31,38,32,31,44,64,27,16,75,59,51,78,55,58,44,32,99,85,65,45,67,71,76,41,42,94,66,22,47,50,49,48,44,35,52,70,46,54,53,68,38,45,38,67,79,58,57,75,36,46,36,60,47,98,86,67,40,51,38,41,55,49,39,56,46,42,57,72,32,85,92,59,32,38,66,62,36,73,44,65,76,64,72,47,23,25,42,20,71,90,33,93,48,78,39,36,26,42,28,43,79,43,83,20,48,43,52,74,68,38,58,47,101,83,70,48,64,74,92,82,77,64,68,87,32,32,28,46,40,50,28,35,35,28,50,81